Protein AF-A0A1I3YX48-F1 (afdb_monomer)

Nearest PDB structures (foldseek):
  1a3a-assembly2_B  TM=9.258E-01  e=1.297E-12  Escherichia coli K-12
  2few-assembly1_A  TM=9.329E-01  e=4.140E-12  Escherich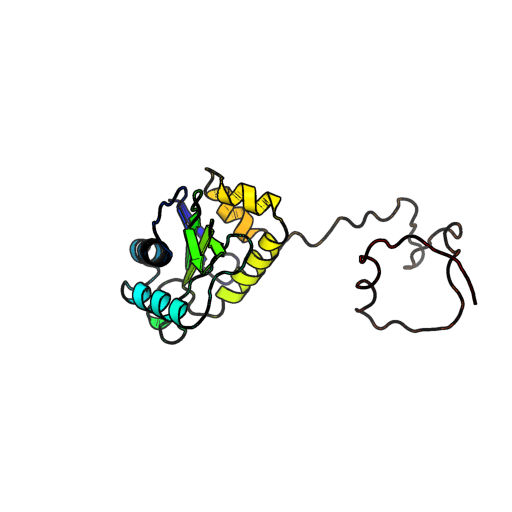ia coli
  3bjv-assembly1_A-2  TM=8.501E-01  e=8.360E-09  Streptococcus mutans UA159
  2oqt-assembly3_C  TM=8.647E-01  e=3.037E-08  Streptococcus pyogenes serotype M1
  3oxp-assembly1_B  TM=8.419E-01  e=1.624E-07  Yersinia pestis CO92

Mean predicted aligned error: 14.21 Å

Foldseek 3Di:
DDWDFDDDPDAGEIEAEDEADDDAAPLRVLQVFVVSCVVVVQFANCQSVQQVVQCVVDAQQPDDQEGETEGDLVRLVRGPGWYWYKYAHLVWHPRDVVRTHRIYIYTRDSDVVVVVLVVLVVLVVVDNPLVVCVNDDPDRVSVVCSSVPSVPPPDDDPPDPPPFDDDPNDTDDDPPPPPDDDDDDDDDPDDPPPPPPPPDDDDDDDDDD

Structure (mmCIF, N/CA/C/O backbone):
data_AF-A0A1I3YX48-F1
#
_entry.id   AF-A0A1I3YX48-F1
#
loop_
_atom_site.group_PDB
_atom_site.id
_atom_site.type_symbol
_atom_site.label_atom_id
_atom_site.label_alt_id
_atom_sit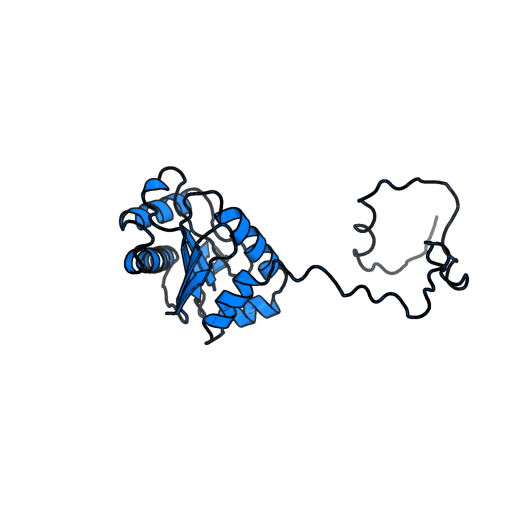e.label_comp_id
_atom_site.label_asym_id
_atom_site.label_entity_id
_atom_site.label_seq_id
_atom_site.pdbx_PDB_ins_code
_atom_site.Cartn_x
_atom_site.Cartn_y
_atom_site.Cartn_z
_atom_site.occupancy
_atom_site.B_iso_or_equiv
_atom_site.auth_seq_id
_atom_site.auth_comp_id
_atom_site.auth_asym_id
_atom_site.auth_atom_id
_atom_site.pdbx_PDB_model_num
ATOM 1 N N . MET A 1 1 ? -0.657 14.244 4.260 1.00 77.81 1 MET A N 1
ATOM 2 C CA . MET A 1 1 ? 0.247 13.438 3.429 1.00 77.81 1 MET A CA 1
ATOM 3 C C . MET A 1 1 ? 1.641 13.670 3.953 1.00 77.81 1 MET A C 1
ATOM 5 O O . MET A 1 1 ? 2.173 14.765 3.780 1.00 77.81 1 MET A O 1
ATOM 9 N N . LEU A 1 2 ? 2.193 12.656 4.608 1.00 84.88 2 LEU A N 1
ATOM 10 C CA . LEU A 1 2 ? 3.550 12.644 5.139 1.00 84.88 2 LEU A CA 1
ATOM 11 C C . LEU A 1 2 ? 4.467 11.924 4.155 1.00 84.88 2 LEU A C 1
ATOM 13 O O . LEU A 1 2 ? 4.101 10.869 3.645 1.00 84.88 2 LEU A O 1
ATOM 17 N N . VAL A 1 3 ? 5.663 12.461 3.923 1.00 85.81 3 VAL A N 1
ATOM 18 C CA . VAL A 1 3 ? 6.705 11.798 3.130 1.00 85.81 3 VAL A CA 1
ATOM 19 C C . VAL A 1 3 ? 7.952 11.663 3.994 1.00 85.81 3 VAL A C 1
ATOM 21 O O . VAL A 1 3 ? 8.485 12.663 4.471 1.00 85.81 3 VAL A O 1
ATOM 24 N N . MET A 1 4 ? 8.411 10.432 4.198 1.00 81.44 4 MET A N 1
ATOM 25 C CA . MET A 1 4 ? 9.614 10.099 4.961 1.00 81.44 4 MET A CA 1
ATOM 26 C C . MET A 1 4 ? 10.591 9.330 4.077 1.00 81.44 4 MET A C 1
ATOM 28 O O . MET A 1 4 ? 10.186 8.547 3.227 1.00 81.44 4 MET A O 1
ATOM 32 N N . LYS A 1 5 ? 11.888 9.529 4.290 1.00 75.88 5 LYS A N 1
ATOM 33 C CA . LYS A 1 5 ? 12.955 8.822 3.577 1.00 75.88 5 LYS A CA 1
ATOM 34 C C . LYS A 1 5 ? 13.809 8.107 4.612 1.00 75.88 5 LYS A C 1
ATOM 36 O O . LYS A 1 5 ? 14.409 8.763 5.461 1.00 75.88 5 LYS A O 1
ATOM 41 N N . GLN A 1 6 ? 13.797 6.780 4.589 1.00 66.25 6 GLN A N 1
ATOM 42 C CA . GLN A 1 6 ? 14.584 5.963 5.508 1.00 66.25 6 GLN A CA 1
ATOM 43 C C . GLN A 1 6 ? 15.935 5.646 4.876 1.00 66.25 6 GLN A C 1
ATOM 45 O O . GLN A 1 6 ? 16.001 5.201 3.736 1.00 66.25 6 GLN A O 1
ATOM 50 N N . THR A 1 7 ? 17.011 5.860 5.631 1.00 58.16 7 THR A N 1
ATOM 51 C CA . THR A 1 7 ? 18.388 5.574 5.209 1.00 58.16 7 THR A CA 1
ATOM 52 C C . THR A 1 7 ? 19.062 4.655 6.226 1.00 58.16 7 THR A C 1
ATOM 54 O O . THR A 1 7 ? 20.128 4.972 6.752 1.00 58.16 7 THR A O 1
ATOM 57 N N . ASN A 1 8 ? 18.433 3.529 6.565 1.00 49.47 8 ASN A N 1
ATOM 58 C CA . ASN A 1 8 ? 19.069 2.521 7.412 1.00 49.47 8 ASN A CA 1
ATOM 59 C C . ASN A 1 8 ? 19.954 1.612 6.549 1.00 49.47 8 ASN A C 1
ATOM 61 O O . ASN A 1 8 ? 19.541 0.552 6.091 1.00 49.47 8 ASN A O 1
ATOM 65 N N . GLY A 1 9 ? 21.185 2.066 6.309 1.00 51.09 9 GLY A N 1
ATOM 66 C CA . GLY A 1 9 ? 22.336 1.227 5.962 1.00 51.09 9 GLY A CA 1
ATOM 67 C C . GLY A 1 9 ? 22.429 0.641 4.550 1.00 51.09 9 GLY A C 1
ATOM 68 O O . GLY A 1 9 ? 23.551 0.492 4.081 1.00 51.09 9 GLY A O 1
ATOM 69 N N . GLU A 1 10 ? 21.332 0.341 3.848 1.00 51.97 10 GLU A N 1
ATOM 70 C CA . GLU A 1 10 ? 21.457 -0.269 2.507 1.00 51.97 10 GLU A CA 1
ATOM 71 C C . GLU A 1 10 ? 20.300 -0.001 1.530 1.00 51.97 10 GLU A C 1
ATOM 73 O O . GLU A 1 10 ? 20.476 -0.193 0.330 1.00 51.97 10 GLU A O 1
ATOM 78 N N . LEU A 1 11 ? 19.151 0.520 1.981 1.00 54.69 11 LEU A N 1
ATOM 79 C CA . LEU A 1 11 ? 18.040 0.874 1.090 1.00 54.69 11 LEU A CA 1
ATOM 80 C C . LEU A 1 11 ? 17.440 2.229 1.469 1.00 54.69 11 LEU A C 1
ATOM 82 O O . LEU A 1 11 ? 16.968 2.443 2.582 1.00 54.69 11 LEU A O 1
ATOM 86 N N . ASP A 1 12 ? 17.485 3.140 0.505 1.00 76.56 12 ASP A N 1
ATOM 87 C CA . ASP A 1 12 ? 16.880 4.463 0.539 1.00 76.56 12 ASP A CA 1
ATOM 88 C C . ASP A 1 12 ? 15.384 4.330 0.204 1.00 76.56 12 ASP A C 1
ATOM 90 O O . ASP A 1 12 ? 14.985 4.444 -0.952 1.00 76.56 12 ASP A O 1
ATOM 94 N N . LEU A 1 13 ? 14.558 3.971 1.189 1.00 85.00 13 LEU A N 1
ATOM 95 C CA . LEU A 1 13 ? 13.131 3.712 0.971 1.00 85.00 13 LEU A CA 1
ATOM 96 C C . LEU A 1 13 ? 12.305 4.968 1.266 1.00 85.00 13 LEU A C 1
ATOM 98 O O . LEU A 1 13 ? 12.309 5.478 2.391 1.00 85.00 13 LEU A O 1
ATOM 102 N N . VAL A 1 14 ? 11.547 5.437 0.274 1.00 91.69 14 VAL A N 1
ATOM 103 C CA . VAL A 1 14 ? 10.582 6.533 0.451 1.00 91.69 14 VAL A CA 1
ATOM 104 C C . VAL A 1 14 ? 9.250 5.977 0.954 1.00 91.69 14 VAL A C 1
ATOM 106 O O . VAL A 1 14 ? 8.697 5.049 0.379 1.00 91.69 14 VAL A O 1
ATOM 109 N N . GLN A 1 15 ? 8.704 6.547 2.020 1.00 92.88 15 GLN A N 1
ATOM 110 C CA . GLN A 1 15 ? 7.403 6.186 2.578 1.00 92.88 15 GLN A CA 1
ATOM 111 C C . GLN A 1 15 ? 6.463 7.382 2.475 1.00 92.88 15 GLN A C 1
ATOM 113 O O . GLN A 1 15 ? 6.754 8.448 3.015 1.00 92.88 15 GLN A O 1
ATOM 118 N N . ILE A 1 16 ? 5.342 7.206 1.782 1.00 96.81 16 ILE A N 1
ATOM 119 C CA . ILE A 1 16 ? 4.318 8.233 1.581 1.00 96.81 16 ILE A CA 1
ATOM 120 C C . ILE A 1 16 ? 3.065 7.765 2.304 1.00 96.81 16 ILE A C 1
ATOM 122 O O . ILE A 1 16 ? 2.527 6.718 1.964 1.00 96.81 16 ILE A O 1
ATOM 126 N N . VAL A 1 17 ? 2.591 8.515 3.292 1.00 97.56 17 VAL A N 1
ATOM 127 C CA . VAL A 1 17 ? 1.390 8.168 4.059 1.00 97.56 17 VAL A CA 1
ATOM 128 C C . VAL A 1 17 ? 0.268 9.133 3.719 1.00 97.56 17 VAL A C 1
ATOM 130 O O . VAL A 1 17 ? 0.470 10.347 3.709 1.00 97.56 17 VAL A O 1
ATOM 133 N N . GLN A 1 18 ? -0.924 8.595 3.475 1.00 98.25 18 GLN A N 1
ATOM 134 C CA . GLN A 1 18 ? -2.155 9.363 3.354 1.00 98.25 18 GLN A CA 1
ATOM 135 C C . GLN A 1 18 ? -3.235 8.768 4.263 1.00 98.25 18 GLN A C 1
ATOM 137 O O . GLN A 1 18 ? -3.652 7.620 4.097 1.00 98.25 18 GLN A O 1
ATOM 142 N N . LEU A 1 19 ? -3.696 9.570 5.225 1.00 98.19 19 LEU A N 1
ATOM 143 C CA . LEU A 1 19 ? -4.782 9.195 6.131 1.00 98.19 19 LEU A CA 1
ATOM 144 C C . LEU A 1 19 ? -6.158 9.486 5.543 1.00 98.19 19 LEU A C 1
ATOM 146 O O . LEU A 1 19 ? -6.299 10.335 4.659 1.00 98.19 19 LEU A O 1
ATOM 150 N N . ASN A 1 20 ? -7.179 8.843 6.116 1.00 97.56 20 ASN A N 1
ATOM 151 C CA . ASN A 1 20 ? -8.590 9.131 5.842 1.00 97.56 20 ASN A CA 1
ATOM 152 C C . ASN A 1 20 ? -8.957 9.097 4.348 1.00 97.56 20 ASN A C 1
ATOM 154 O O . ASN A 1 20 ? -9.759 9.899 3.864 1.00 97.56 20 ASN A O 1
ATOM 158 N N . VAL A 1 21 ? -8.366 8.160 3.612 1.00 97.75 21 VAL A N 1
ATOM 159 C CA . VAL A 1 21 ? -8.672 7.937 2.205 1.00 97.75 21 VAL A CA 1
ATOM 160 C C . VAL A 1 21 ? -10.090 7.387 2.061 1.00 97.75 21 VAL A C 1
ATOM 162 O O . VAL A 1 21 ? -10.527 6.517 2.816 1.00 97.75 21 VAL A O 1
ATOM 165 N N . SER A 1 22 ? -10.802 7.886 1.052 1.00 96.75 22 SER A N 1
ATOM 166 C CA . SER A 1 22 ? -12.091 7.359 0.617 1.00 96.75 22 SER A CA 1
ATOM 167 C C . SER A 1 22 ? -11.970 6.828 -0.807 1.00 96.75 22 SER A C 1
ATOM 169 O O . SER A 1 22 ? -11.454 7.508 -1.699 1.00 96.75 22 SER A O 1
ATOM 171 N N . ALA A 1 23 ? -12.454 5.609 -1.019 1.00 95.50 23 ALA A N 1
ATOM 172 C CA . ALA A 1 23 ? -12.470 4.954 -2.314 1.00 95.50 23 ALA A CA 1
ATOM 173 C C . ALA A 1 23 ? -13.687 4.034 -2.414 1.00 95.50 23 ALA A C 1
ATOM 175 O O . ALA A 1 23 ? -14.095 3.414 -1.434 1.00 95.50 23 ALA A O 1
ATOM 176 N N . SER A 1 24 ? -14.271 3.951 -3.606 1.00 95.19 24 SER A N 1
ATOM 177 C CA . SER A 1 24 ? -15.463 3.137 -3.864 1.00 95.19 24 SER A CA 1
ATOM 178 C C . SER A 1 24 ? -15.142 1.679 -4.190 1.00 95.19 24 SER A C 1
ATOM 180 O O . SER A 1 24 ? -16.013 0.823 -4.062 1.00 95.19 24 SER A O 1
ATOM 182 N N . ASN A 1 25 ? -13.920 1.392 -4.641 1.00 97.88 25 ASN A N 1
ATOM 183 C CA . ASN A 1 25 ? -13.467 0.060 -5.034 1.00 97.88 25 ASN A CA 1
ATOM 184 C C . ASN A 1 25 ? -11.936 -0.045 -4.983 1.00 97.88 25 ASN A C 1
ATOM 186 O O . ASN A 1 25 ? -11.224 0.958 -4.866 1.00 97.88 25 ASN A O 1
ATOM 190 N N . LYS A 1 26 ? -11.443 -1.282 -5.082 1.00 97.62 26 LYS A N 1
ATOM 191 C CA . LYS A 1 26 ? -10.018 -1.619 -5.108 1.00 97.62 26 LYS A CA 1
ATOM 192 C C . LYS A 1 26 ? -9.249 -0.873 -6.199 1.00 97.62 26 LYS A C 1
ATOM 194 O O . LYS A 1 26 ? -8.161 -0.368 -5.939 1.00 97.62 26 LYS A O 1
ATOM 199 N N . GLU A 1 27 ? -9.800 -0.789 -7.406 1.00 97.50 27 GLU A N 1
ATOM 200 C CA . GLU A 1 27 ? -9.146 -0.162 -8.557 1.00 97.50 27 GLU A CA 1
ATOM 201 C C . GLU A 1 27 ? -8.846 1.315 -8.283 1.00 97.50 27 GLU A C 1
ATOM 203 O O . GLU A 1 27 ? -7.740 1.780 -8.549 1.00 97.50 27 GLU A O 1
ATOM 208 N N . THR A 1 28 ? -9.796 2.017 -7.661 1.00 98.12 28 THR A N 1
ATOM 209 C CA . THR A 1 28 ? -9.652 3.416 -7.240 1.00 98.12 28 THR A CA 1
ATOM 210 C C . THR A 1 28 ? -8.533 3.572 -6.210 1.00 98.12 28 THR A C 1
ATOM 212 O O . THR A 1 28 ? -7.774 4.535 -6.265 1.00 98.12 28 THR A O 1
ATOM 215 N N . VAL A 1 29 ? -8.385 2.625 -5.279 1.00 98.38 29 VAL A N 1
ATOM 216 C CA . VAL A 1 29 ? -7.292 2.662 -4.295 1.00 98.38 29 VAL A CA 1
ATOM 217 C C . VAL A 1 29 ? -5.935 2.434 -4.954 1.00 98.38 29 VAL A C 1
ATOM 219 O O . VAL A 1 29 ? -4.983 3.140 -4.633 1.00 98.38 29 VAL A O 1
ATOM 222 N N . ILE A 1 30 ? -5.840 1.487 -5.893 1.00 98.31 30 ILE A N 1
ATOM 223 C CA . ILE A 1 30 ? -4.613 1.241 -6.667 1.00 98.31 30 ILE A CA 1
ATOM 224 C C . ILE A 1 30 ? -4.227 2.493 -7.468 1.00 98.31 30 ILE A C 1
ATOM 226 O O . ILE A 1 30 ? -3.058 2.880 -7.489 1.00 98.31 30 ILE A O 1
ATOM 230 N N . GLU A 1 31 ? -5.196 3.166 -8.091 1.00 98.19 31 GLU A N 1
ATOM 231 C CA . GLU A 1 31 ? -4.976 4.435 -8.795 1.00 98.19 31 GLU A CA 1
ATOM 232 C C . GLU A 1 31 ? -4.482 5.539 -7.858 1.00 98.19 31 GLU A C 1
ATOM 234 O O . GLU A 1 31 ? -3.475 6.173 -8.151 1.00 98.19 31 GLU A O 1
ATOM 239 N N . GLN A 1 32 ? -5.130 5.740 -6.709 1.00 98.44 32 GLN A N 1
ATOM 240 C CA . GLN A 1 32 ? -4.700 6.748 -5.737 1.00 98.44 32 GLN A CA 1
ATOM 241 C C . GLN A 1 32 ? -3.295 6.451 -5.196 1.00 98.44 32 GLN A C 1
ATOM 243 O O . GLN A 1 32 ? -2.459 7.347 -5.120 1.00 98.44 32 GLN A O 1
ATOM 248 N N . ALA A 1 33 ? -2.996 5.190 -4.877 1.00 98.38 33 ALA A N 1
ATOM 249 C CA . ALA A 1 33 ? -1.685 4.805 -4.371 1.00 98.38 33 ALA A CA 1
ATOM 250 C C . ALA A 1 33 ? -0.574 4.983 -5.413 1.00 98.38 33 ALA A C 1
ATOM 252 O O . ALA A 1 33 ? 0.508 5.475 -5.099 1.00 98.38 33 ALA A O 1
ATOM 253 N N . THR A 1 34 ? -0.841 4.630 -6.669 1.00 98.12 34 THR A N 1
ATOM 254 C CA . THR A 1 34 ? 0.121 4.833 -7.762 1.00 98.12 34 THR A CA 1
ATOM 255 C C . THR A 1 34 ? 0.281 6.309 -8.108 1.00 98.12 34 THR A C 1
ATOM 257 O O . THR A 1 34 ? 1.405 6.742 -8.353 1.00 98.12 34 THR A O 1
ATOM 260 N N . GLN A 1 35 ? -0.785 7.109 -8.020 1.00 98.31 35 GLN A N 1
ATOM 261 C CA . GLN A 1 35 ? -0.714 8.562 -8.166 1.00 98.31 35 GLN A CA 1
ATOM 262 C C . GLN A 1 35 ? 0.217 9.188 -7.121 1.00 98.31 35 GLN A C 1
ATOM 264 O O . GLN A 1 35 ? 1.077 9.986 -7.485 1.00 98.31 35 GLN A O 1
ATOM 269 N N . LEU A 1 36 ? 0.132 8.770 -5.853 1.00 98.19 36 LEU A N 1
ATOM 270 C CA . LEU A 1 36 ? 1.057 9.224 -4.807 1.00 98.19 36 LEU A CA 1
ATOM 271 C C . LEU A 1 36 ? 2.518 8.910 -5.152 1.00 98.19 36 LEU A C 1
ATOM 273 O O . LEU A 1 36 ? 3.392 9.765 -4.999 1.00 98.19 36 LEU A O 1
ATOM 277 N N . LEU A 1 37 ? 2.793 7.700 -5.649 1.00 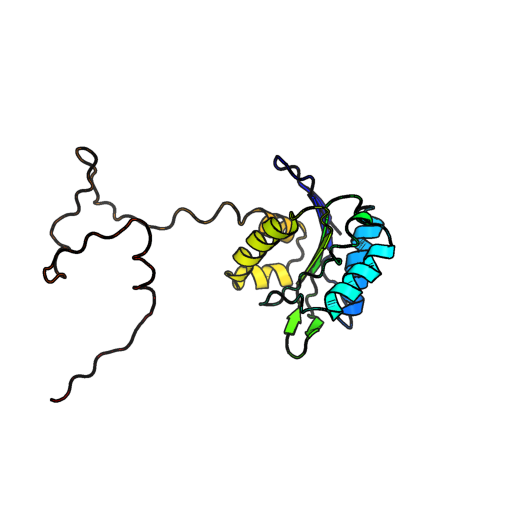97.94 37 LEU A N 1
ATOM 278 C CA . LEU A 1 37 ? 4.139 7.302 -6.070 1.00 97.94 37 LEU A CA 1
ATOM 279 C C . LEU A 1 37 ? 4.641 8.151 -7.253 1.00 97.94 37 LEU A C 1
ATOM 281 O O . LEU A 1 37 ? 5.817 8.515 -7.295 1.00 97.94 37 LEU A O 1
ATOM 285 N N . VAL A 1 38 ? 3.768 8.488 -8.205 1.00 98.19 38 VAL A N 1
ATOM 286 C CA . VAL A 1 38 ? 4.095 9.330 -9.369 1.00 98.19 38 VAL A CA 1
ATOM 287 C C . VAL A 1 38 ? 4.366 10.776 -8.954 1.00 98.19 38 VAL A C 1
ATOM 289 O O . VAL A 1 38 ? 5.379 11.344 -9.360 1.00 98.19 38 VAL A O 1
ATOM 292 N N . GLU A 1 39 ? 3.502 11.367 -8.125 1.00 97.75 39 GLU A N 1
ATOM 293 C CA . GLU A 1 39 ? 3.626 12.752 -7.644 1.00 97.75 39 GLU A CA 1
ATOM 294 C C . GLU A 1 39 ? 4.913 12.980 -6.850 1.00 97.75 39 GLU A C 1
ATOM 296 O O . GLU A 1 39 ? 5.507 14.055 -6.913 1.00 97.75 39 GLU A O 1
ATOM 301 N N . ASN A 1 40 ? 5.390 11.941 -6.166 1.00 96.44 40 ASN A N 1
ATOM 302 C CA . ASN A 1 40 ? 6.655 11.951 -5.437 1.00 96.44 40 ASN A CA 1
ATOM 303 C C . ASN A 1 40 ? 7.844 11.462 -6.286 1.00 96.44 40 ASN A C 1
ATOM 305 O O . ASN A 1 40 ? 8.904 11.149 -5.748 1.00 96.44 40 ASN A O 1
ATOM 309 N N . ASN A 1 41 ? 7.685 11.389 -7.613 1.00 96.69 41 ASN A N 1
ATOM 310 C CA . ASN A 1 41 ? 8.706 10.987 -8.587 1.00 96.69 41 ASN A CA 1
ATOM 311 C C . ASN A 1 41 ? 9.365 9.621 -8.293 1.00 96.69 41 ASN A C 1
ATOM 313 O O . ASN A 1 41 ? 10.508 9.379 -8.682 1.00 96.69 41 ASN A O 1
ATOM 317 N N . CYS A 1 42 ? 8.651 8.716 -7.624 1.00 96.06 42 CYS A N 1
ATOM 318 C CA . CYS A 1 42 ? 9.163 7.389 -7.288 1.00 96.06 42 CYS A CA 1
ATOM 319 C C . CYS A 1 42 ? 9.015 6.407 -8.454 1.00 96.06 42 CYS A C 1
ATOM 321 O O . CYS A 1 42 ? 9.835 5.507 -8.621 1.00 96.06 42 CYS A O 1
ATOM 323 N N . VAL A 1 43 ? 7.998 6.601 -9.295 1.00 97.75 43 VAL A N 1
ATOM 324 C CA . VAL A 1 43 ? 7.711 5.745 -10.453 1.00 97.75 43 VAL A CA 1
ATOM 325 C C . VAL A 1 43 ? 7.359 6.571 -11.693 1.00 97.75 43 VAL A C 1
ATOM 327 O O . VAL A 1 43 ? 7.130 7.784 -11.633 1.00 97.75 43 VAL A O 1
ATOM 330 N N . ASP A 1 44 ? 7.366 5.922 -12.849 1.00 98.31 44 ASP A N 1
ATOM 331 C CA . ASP A 1 44 ? 6.753 6.422 -14.076 1.00 98.31 44 ASP A CA 1
ATOM 332 C C . ASP A 1 44 ? 5.214 6.284 -14.024 1.00 98.31 44 ASP A C 1
ATOM 334 O O . ASP A 1 44 ? 4.722 5.302 -13.458 1.00 98.31 44 ASP A O 1
ATOM 338 N N . PRO A 1 45 ? 4.429 7.206 -14.622 1.00 97.56 45 PRO A N 1
ATOM 339 C CA . PRO A 1 45 ? 2.969 7.082 -14.701 1.00 97.56 45 PRO A CA 1
ATOM 340 C C . PRO A 1 45 ? 2.456 5.744 -15.252 1.00 97.56 45 PRO A C 1
ATOM 342 O O . PRO A 1 45 ? 1.392 5.281 -14.836 1.00 97.56 45 PRO A O 1
ATOM 345 N N . ALA A 1 46 ? 3.205 5.088 -16.144 1.00 97.19 46 ALA A N 1
ATOM 346 C CA . ALA A 1 46 ? 2.834 3.778 -16.677 1.00 97.19 46 ALA A CA 1
ATOM 347 C C . ALA A 1 46 ? 2.768 2.674 -15.598 1.00 97.19 46 ALA A C 1
ATOM 349 O O . ALA A 1 46 ? 2.084 1.666 -15.789 1.00 97.19 46 ALA A O 1
ATOM 350 N N . PHE A 1 47 ? 3.402 2.868 -14.435 1.00 97.50 47 PHE A N 1
ATOM 351 C CA . PHE A 1 47 ? 3.426 1.884 -13.348 1.00 97.50 47 PHE A CA 1
ATOM 352 C C . PHE A 1 47 ? 2.034 1.584 -12.767 1.00 97.50 47 PHE A C 1
ATOM 354 O O . PHE A 1 47 ? 1.798 0.488 -12.255 1.00 97.50 47 PHE A O 1
ATOM 361 N N . ALA A 1 48 ? 1.075 2.510 -12.897 1.00 96.38 48 ALA A N 1
ATOM 362 C CA . ALA A 1 48 ? -0.306 2.276 -12.478 1.00 96.38 48 ALA A CA 1
ATOM 363 C C . ALA A 1 48 ? -0.938 1.075 -13.200 1.00 96.38 48 ALA A C 1
ATOM 365 O O . ALA A 1 48 ? -1.633 0.262 -12.586 1.00 96.38 48 ALA A O 1
ATOM 366 N N . GLN A 1 49 ? -0.656 0.934 -14.497 1.00 97.25 49 GLN A N 1
ATOM 367 C CA . GLN A 1 49 ? -1.144 -0.185 -15.294 1.00 97.25 49 GLN A CA 1
ATOM 368 C C . GLN A 1 49 ? -0.498 -1.501 -14.846 1.00 97.25 49 GLN A C 1
ATOM 370 O O . GLN A 1 49 ? -1.201 -2.492 -14.662 1.00 97.25 49 GLN A O 1
ATOM 375 N N . SER A 1 50 ? 0.804 -1.479 -14.559 1.00 96.69 50 SER A N 1
ATOM 376 C CA . SER A 1 50 ? 1.544 -2.625 -14.022 1.00 96.69 50 SER A CA 1
ATOM 377 C C . SER A 1 50 ? 0.914 -3.191 -12.744 1.00 96.69 50 SER A C 1
ATOM 379 O O . SER A 1 50 ? 0.699 -4.399 -12.615 1.00 96.69 50 SER A O 1
ATOM 381 N N . MET A 1 51 ? 0.558 -2.313 -11.800 1.00 96.31 51 MET A N 1
ATOM 382 C CA . MET A 1 51 ? -0.038 -2.710 -10.522 1.00 96.31 51 MET A CA 1
ATOM 383 C C . MET A 1 51 ? -1.450 -3.284 -10.693 1.00 96.31 51 MET A C 1
ATOM 385 O O . MET A 1 51 ? -1.792 -4.295 -10.077 1.00 96.31 51 MET A O 1
ATOM 389 N N . LYS A 1 52 ? -2.258 -2.689 -11.579 1.00 96.62 52 LYS A N 1
ATOM 390 C CA . LYS A 1 52 ? -3.581 -3.221 -11.935 1.00 96.62 52 LYS A CA 1
ATOM 391 C C . LYS A 1 52 ? -3.471 -4.599 -12.576 1.00 96.62 52 LYS A C 1
ATOM 393 O O . LYS A 1 52 ? -4.179 -5.520 -12.181 1.00 96.62 52 LYS A O 1
ATOM 398 N N . GLU A 1 53 ? -2.561 -4.769 -13.530 1.00 95.88 53 GLU A N 1
ATOM 399 C CA . GLU A 1 53 ? -2.328 -6.062 -14.171 1.00 95.88 53 GLU A CA 1
ATOM 400 C C . GLU A 1 53 ? -1.876 -7.114 -13.165 1.00 95.88 53 GLU A C 1
ATOM 402 O O . GLU A 1 53 ? -2.399 -8.231 -13.173 1.00 95.88 53 GLU A O 1
ATOM 407 N N . ARG A 1 54 ? -0.963 -6.762 -12.253 1.00 94.44 54 ARG A N 1
ATOM 408 C CA . ARG A 1 54 ? -0.529 -7.660 -11.181 1.00 94.44 54 ARG A CA 1
ATOM 409 C C . ARG A 1 54 ? -1.701 -8.132 -10.328 1.00 94.44 54 ARG A C 1
ATOM 411 O O . ARG A 1 54 ? -1.768 -9.328 -10.031 1.00 94.44 54 ARG A O 1
ATOM 418 N N . GLU A 1 55 ? -2.610 -7.234 -9.964 1.00 95.81 55 GLU A N 1
ATOM 419 C CA . GLU A 1 55 ? -3.786 -7.549 -9.149 1.00 95.81 55 GLU A CA 1
ATOM 420 C C . GLU A 1 55 ? -4.714 -8.563 -9.831 1.00 95.81 55 GLU A C 1
ATOM 422 O O . GLU A 1 55 ? -5.245 -9.455 -9.173 1.00 95.81 55 GLU A O 1
ATOM 427 N N . THR A 1 56 ? -4.859 -8.501 -11.161 1.00 94.62 56 THR A N 1
ATOM 428 C CA . THR A 1 56 ? -5.680 -9.480 -11.901 1.00 94.62 56 THR A CA 1
ATOM 429 C C . THR A 1 56 ? -5.094 -10.896 -11.902 1.00 94.62 56 THR A C 1
ATOM 431 O O . THR A 1 56 ? -5.830 -11.863 -12.093 1.00 94.62 56 THR A O 1
ATOM 434 N N . ARG A 1 57 ? -3.776 -11.042 -11.692 1.00 93.06 57 ARG A N 1
ATOM 435 C CA . ARG A 1 57 ? -3.081 -12.341 -11.753 1.00 93.06 57 ARG A CA 1
ATOM 436 C C . ARG A 1 57 ? -3.178 -13.122 -10.446 1.00 93.06 57 ARG A C 1
ATOM 438 O O . ARG A 1 57 ? -3.283 -14.345 -10.479 1.00 93.06 57 ARG A O 1
ATOM 445 N N . ALA A 1 58 ? -3.099 -12.439 -9.306 1.00 88.44 58 ALA A N 1
ATOM 446 C CA . ALA A 1 58 ? -3.218 -13.069 -7.996 1.00 88.44 58 ALA A CA 1
ATOM 447 C C . ALA A 1 58 ? -3.538 -12.044 -6.911 1.00 88.44 58 ALA A C 1
ATOM 449 O O . ALA A 1 58 ? -3.024 -10.927 -6.940 1.00 88.44 58 ALA A O 1
ATOM 450 N N . ASN A 1 59 ? -4.300 -12.497 -5.916 1.00 91.44 59 ASN A N 1
ATOM 451 C CA . ASN A 1 59 ? -4.721 -11.722 -4.759 1.00 91.44 59 ASN A CA 1
ATOM 452 C C . ASN A 1 59 ? -3.531 -11.062 -4.032 1.00 91.44 59 ASN A C 1
ATOM 454 O O . ASN A 1 59 ? -2.547 -11.736 -3.720 1.00 91.44 59 ASN A O 1
ATOM 458 N N . THR A 1 60 ? -3.645 -9.766 -3.738 1.00 93.81 60 THR A N 1
ATOM 459 C CA . THR A 1 60 ? -2.679 -9.010 -2.919 1.00 93.81 60 THR A CA 1
ATOM 460 C C . THR A 1 60 ? -3.222 -8.633 -1.538 1.00 93.81 60 THR A C 1
ATOM 462 O O . THR A 1 60 ? -2.573 -7.908 -0.789 1.00 93.81 60 THR A O 1
ATOM 465 N N . PHE A 1 61 ? -4.398 -9.131 -1.159 1.00 95.50 61 PHE A N 1
ATOM 466 C CA . PHE A 1 61 ? -4.889 -9.061 0.209 1.00 95.50 61 PHE A CA 1
ATOM 467 C C . PHE A 1 61 ? -4.028 -9.953 1.102 1.00 95.50 61 PHE A C 1
ATOM 469 O O . PHE A 1 61 ? -4.011 -11.176 0.951 1.00 95.50 61 PHE A O 1
ATOM 476 N N . LEU A 1 62 ? -3.319 -9.332 2.038 1.00 92.00 62 LEU A N 1
ATOM 477 C CA . LEU A 1 62 ? -2.391 -10.017 2.928 1.00 92.00 62 LEU A CA 1
ATOM 478 C C . LEU A 1 62 ? -3.115 -10.645 4.128 1.00 92.00 62 LEU A C 1
ATOM 480 O O . LEU A 1 62 ? -2.682 -11.670 4.651 1.00 92.00 62 LEU A O 1
ATOM 484 N N . GLY A 1 63 ? -4.236 -10.053 4.547 1.00 92.75 63 GLY A N 1
ATOM 485 C CA . GLY A 1 63 ? -5.009 -10.494 5.705 1.00 92.75 63 GLY A CA 1
ATOM 486 C C . GLY A 1 63 ? -5.307 -9.358 6.679 1.00 92.75 63 GLY A C 1
ATOM 487 O O . GLY A 1 63 ? -4.699 -8.294 6.615 1.00 92.75 63 GLY A O 1
ATOM 488 N N . ARG A 1 64 ? -6.267 -9.595 7.584 1.00 94.75 64 ARG A N 1
ATOM 489 C CA . ARG A 1 64 ? -6.610 -8.716 8.725 1.00 94.75 64 ARG A CA 1
ATOM 490 C C . ARG A 1 64 ? -6.777 -7.229 8.382 1.00 94.75 64 ARG A C 1
ATOM 492 O O . ARG A 1 64 ? -6.465 -6.367 9.191 1.00 94.75 64 ARG A O 1
ATOM 499 N N . GLY A 1 65 ? -7.285 -6.923 7.191 1.00 96.38 65 GLY A N 1
ATOM 500 C CA . GLY A 1 65 ? -7.506 -5.541 6.775 1.00 96.38 65 GLY A CA 1
ATOM 501 C C . GLY A 1 65 ? -6.376 -4.904 5.971 1.00 96.38 65 GLY A C 1
ATOM 502 O O . GLY A 1 65 ? -6.493 -3.725 5.656 1.00 96.38 65 GLY A O 1
ATOM 503 N N . ILE A 1 66 ? -5.317 -5.637 5.618 1.00 96.75 66 ILE A N 1
ATOM 504 C CA . ILE A 1 66 ? -4.183 -5.104 4.851 1.00 96.75 66 ILE A CA 1
ATOM 505 C C . ILE A 1 66 ? -4.147 -5.691 3.437 1.00 96.75 66 ILE A C 1
ATOM 507 O O . ILE A 1 66 ? -4.240 -6.908 3.255 1.00 96.75 66 ILE A O 1
ATOM 511 N N . ALA A 1 67 ? -3.940 -4.826 2.442 1.00 96.56 67 ALA A N 1
ATOM 512 C CA . ALA A 1 67 ? -3.571 -5.212 1.080 1.00 96.56 67 ALA A CA 1
ATOM 513 C C . ALA A 1 67 ? -2.220 -4.610 0.655 1.00 96.56 67 ALA A C 1
ATOM 515 O O . ALA A 1 67 ? -1.836 -3.536 1.117 1.00 96.56 67 ALA A O 1
ATOM 516 N N . ILE A 1 68 ? -1.510 -5.314 -0.229 1.00 94.94 68 ILE A N 1
ATOM 517 C CA . ILE A 1 68 ? -0.126 -5.023 -0.646 1.00 94.94 68 ILE A CA 1
ATOM 518 C C . ILE A 1 68 ? 0.050 -5.026 -2.177 1.00 94.94 68 ILE A C 1
ATOM 520 O O . ILE A 1 68 ? 0.825 -5.823 -2.730 1.00 94.94 68 ILE A O 1
ATOM 524 N N . PRO A 1 69 ? -0.697 -4.190 -2.914 1.00 95.50 69 PRO A N 1
ATOM 525 C CA . PRO A 1 69 ? -0.575 -4.148 -4.361 1.00 95.50 69 PRO A CA 1
ATOM 526 C C . PRO A 1 69 ? 0.834 -3.697 -4.776 1.00 95.50 69 PRO A C 1
ATOM 528 O O . PRO A 1 69 ? 1.452 -2.828 -4.165 1.00 95.50 69 PRO A O 1
ATOM 531 N N . HIS A 1 70 ? 1.364 -4.316 -5.821 1.00 94.62 70 HIS A N 1
ATOM 532 C CA . HIS A 1 70 ? 2.696 -4.051 -6.368 1.00 94.62 70 HIS A CA 1
ATOM 533 C C . HIS A 1 70 ? 2.661 -4.236 -7.887 1.00 94.62 70 HIS A C 1
ATOM 535 O O . HIS A 1 70 ? 1.722 -4.836 -8.404 1.00 94.62 70 HIS A O 1
ATOM 541 N N . GLY A 1 71 ? 3.651 -3.707 -8.609 1.00 93.06 71 GLY A N 1
ATOM 542 C CA . GLY A 1 71 ? 3.780 -3.921 -10.056 1.00 93.06 71 GLY A CA 1
ATOM 543 C C . GLY A 1 71 ? 4.155 -5.362 -10.421 1.00 93.06 71 GLY A C 1
ATOM 544 O O . GLY A 1 71 ? 4.543 -6.161 -9.563 1.00 93.06 71 GLY A O 1
ATOM 545 N N . ILE A 1 72 ? 4.065 -5.706 -11.706 1.00 92.06 72 ILE A N 1
ATOM 546 C CA . ILE A 1 72 ? 4.642 -6.958 -12.219 1.00 92.06 72 ILE A CA 1
ATOM 547 C C . ILE A 1 72 ? 6.172 -6.845 -12.302 1.00 92.06 72 ILE A C 1
ATOM 549 O O . ILE A 1 72 ? 6.728 -5.752 -12.407 1.00 92.06 72 ILE A O 1
ATOM 553 N N . ALA A 1 73 ? 6.874 -7.978 -12.236 1.00 89.19 73 ALA A N 1
ATOM 554 C CA . ALA A 1 73 ? 8.337 -7.987 -12.170 1.00 89.19 73 ALA A CA 1
ATOM 555 C C . ALA A 1 73 ? 8.996 -7.428 -13.444 1.00 89.19 73 ALA A C 1
ATOM 557 O O . ALA A 1 73 ? 10.067 -6.827 -13.371 1.00 89.19 73 ALA A O 1
ATOM 558 N N . GLU A 1 74 ? 8.349 -7.593 -14.597 1.00 93.38 74 GLU A N 1
ATOM 559 C CA . GLU A 1 74 ? 8.826 -7.120 -15.900 1.00 93.38 74 GLU A CA 1
ATOM 560 C C . GLU A 1 74 ? 8.910 -5.582 -15.975 1.00 93.38 74 GLU A C 1
ATOM 562 O O . GLU A 1 74 ? 9.767 -5.021 -16.665 1.00 93.38 74 GLU A O 1
ATOM 567 N N . ASP A 1 75 ? 8.084 -4.894 -15.187 1.00 95.31 75 ASP A N 1
ATOM 568 C CA . ASP A 1 75 ? 7.936 -3.438 -15.201 1.00 95.31 75 ASP A CA 1
ATOM 569 C C . ASP A 1 75 ? 8.769 -2.728 -14.128 1.00 95.31 75 ASP A C 1
ATOM 571 O O . ASP A 1 75 ? 8.622 -1.526 -13.911 1.00 95.31 75 ASP A O 1
ATOM 575 N N . ARG A 1 76 ? 9.699 -3.435 -13.470 1.00 92.56 76 ARG A N 1
ATOM 576 C CA . ARG A 1 76 ? 10.624 -2.837 -12.485 1.00 92.56 76 ARG A CA 1
ATOM 577 C C . ARG A 1 76 ? 11.402 -1.640 -13.045 1.00 92.56 76 ARG A C 1
ATOM 579 O O . ARG A 1 76 ? 11.758 -0.742 -12.294 1.00 92.56 76 ARG A O 1
ATOM 586 N N . HIS A 1 77 ? 11.621 -1.598 -14.359 1.00 95.12 77 HIS A N 1
ATOM 587 C CA . HIS A 1 77 ? 12.273 -0.488 -15.059 1.00 95.12 77 HIS A CA 1
ATOM 588 C C . HIS A 1 77 ? 11.496 0.844 -14.988 1.00 95.12 77 HIS A C 1
ATOM 590 O O . HIS A 1 77 ? 12.071 1.896 -15.255 1.00 95.12 77 HIS A O 1
ATOM 596 N N . LEU A 1 78 ? 10.208 0.815 -14.626 1.00 97.00 78 LEU A N 1
ATOM 597 C CA . LEU A 1 78 ? 9.380 2.004 -14.395 1.00 97.00 78 LEU A CA 1
ATOM 598 C C . LEU A 1 78 ? 9.595 2.616 -13.002 1.00 97.00 78 LEU A C 1
ATOM 600 O O . LEU A 1 78 ? 9.066 3.690 -12.713 1.00 97.00 78 LEU A O 1
ATOM 604 N N . ILE A 1 79 ? 10.339 1.945 -12.123 1.00 95.50 79 ILE A N 1
ATOM 605 C CA . ILE A 1 79 ? 10.609 2.396 -10.759 1.00 95.50 79 ILE A CA 1
ATOM 606 C C . ILE A 1 79 ? 11.892 3.226 -10.774 1.00 95.50 79 ILE A C 1
ATOM 608 O O . ILE A 1 79 ? 12.955 2.748 -11.161 1.00 95.50 79 ILE A O 1
ATOM 612 N N . LYS A 1 80 ? 11.784 4.484 -10.349 1.00 94.94 80 LYS A N 1
ATOM 613 C CA . LYS A 1 80 ? 12.897 5.442 -10.272 1.00 94.94 80 LYS A CA 1
ATOM 614 C C . LYS A 1 80 ? 13.547 5.431 -8.890 1.00 94.94 80 LYS A C 1
ATOM 616 O O . LYS A 1 80 ? 14.754 5.615 -8.780 1.00 94.94 80 LYS A O 1
ATOM 621 N N . GLN A 1 81 ? 12.733 5.228 -7.856 1.00 91.44 81 GLN A N 1
ATOM 622 C CA . GLN A 1 81 ? 13.120 5.198 -6.451 1.00 91.44 81 GLN A CA 1
ATOM 623 C C . GLN A 1 81 ? 12.293 4.130 -5.740 1.00 91.44 81 GLN A C 1
ATOM 625 O O . GLN A 1 81 ? 11.075 4.083 -5.921 1.00 91.44 81 GLN A O 1
ATOM 630 N N . ASP A 1 82 ? 12.944 3.313 -4.912 1.00 91.50 82 ASP A N 1
ATOM 631 C CA . ASP A 1 82 ? 12.230 2.370 -4.057 1.00 91.50 82 ASP A CA 1
ATOM 632 C C . ASP A 1 82 ? 11.335 3.152 -3.088 1.00 91.50 82 ASP A C 1
ATOM 634 O O . ASP A 1 82 ? 11.787 4.049 -2.366 1.00 91.50 82 ASP A O 1
ATOM 638 N N . ALA A 1 83 ? 10.043 2.837 -3.103 1.00 93.19 83 ALA A N 1
ATOM 639 C CA . ALA A 1 83 ? 9.038 3.579 -2.372 1.00 93.19 83 ALA A CA 1
ATOM 640 C C . ALA A 1 83 ? 7.820 2.733 -1.998 1.00 93.19 83 ALA A C 1
ATOM 642 O O . ALA A 1 83 ? 7.484 1.738 -2.646 1.00 93.19 83 ALA A O 1
ATOM 643 N N . VAL A 1 84 ? 7.114 3.186 -0.968 1.00 94.00 84 VAL A N 1
ATOM 644 C CA . VAL A 1 84 ? 5.805 2.678 -0.570 1.00 94.00 84 VAL A CA 1
ATOM 645 C C . VAL A 1 84 ? 4.815 3.821 -0.424 1.00 94.00 84 VAL A C 1
ATOM 647 O O . VAL A 1 84 ? 5.138 4.869 0.137 1.00 94.00 84 VAL A O 1
ATOM 650 N N . ALA A 1 85 ? 3.594 3.601 -0.899 1.00 97.19 85 ALA A N 1
ATOM 651 C CA . ALA A 1 85 ? 2.453 4.457 -0.611 1.00 97.19 85 ALA A CA 1
ATOM 652 C C . ALA A 1 85 ? 1.511 3.725 0.348 1.00 97.19 85 ALA A C 1
ATOM 654 O O . ALA A 1 85 ? 1.033 2.631 0.052 1.00 97.19 85 ALA A O 1
ATOM 655 N N . ILE A 1 86 ? 1.269 4.324 1.509 1.00 97.44 86 ILE A N 1
ATOM 656 C CA . ILE A 1 86 ? 0.479 3.771 2.602 1.00 97.44 86 ILE A CA 1
ATOM 657 C C . ILE A 1 86 ? -0.802 4.587 2.728 1.00 97.44 86 ILE A C 1
ATOM 659 O O . ILE A 1 86 ? -0.780 5.756 3.114 1.00 97.44 86 ILE A O 1
ATOM 663 N N . LEU A 1 87 ? -1.925 3.971 2.385 1.00 98.50 87 LEU A N 1
ATOM 664 C CA . LEU A 1 87 ? -3.239 4.596 2.405 1.00 98.50 87 LEU A CA 1
ATOM 665 C C . LEU A 1 87 ? -4.044 3.974 3.537 1.00 98.50 87 LEU A C 1
ATOM 667 O O . LEU A 1 87 ? -4.291 2.768 3.536 1.00 98.50 87 LEU A O 1
ATOM 671 N N . GLN A 1 88 ? -4.477 4.792 4.489 1.00 98.56 88 GLN A N 1
ATOM 672 C CA . GLN A 1 88 ? -5.440 4.386 5.508 1.00 98.56 88 GLN A CA 1
ATOM 673 C C . GLN A 1 88 ? -6.852 4.689 5.002 1.00 98.56 88 GLN A C 1
ATOM 675 O O . GLN A 1 88 ? -7.148 5.821 4.625 1.00 98.56 88 GLN A O 1
ATOM 680 N N . ILE A 1 89 ? -7.728 3.686 5.033 1.00 98.50 89 ILE A N 1
ATOM 681 C CA . ILE A 1 89 ? -9.103 3.723 4.526 1.00 98.50 89 ILE A CA 1
ATOM 682 C C . ILE A 1 89 ? -10.041 3.338 5.680 1.00 98.50 89 ILE A C 1
ATOM 684 O O . ILE A 1 89 ? -10.438 2.177 5.792 1.00 98.50 89 ILE A O 1
ATOM 688 N N . PRO A 1 90 ? -10.419 4.277 6.569 1.00 97.69 90 PRO A N 1
ATOM 689 C CA . PRO A 1 90 ? -11.152 3.941 7.794 1.00 97.69 90 PRO A CA 1
ATOM 690 C C . PRO A 1 90 ? -12.509 3.270 7.554 1.00 97.69 90 PRO A C 1
ATOM 692 O O . PRO A 1 90 ? -12.960 2.467 8.368 1.00 97.69 90 PRO A O 1
ATOM 695 N N . GLN A 1 91 ? -13.163 3.585 6.431 1.00 97.50 91 GLN A N 1
ATOM 696 C CA . GLN A 1 91 ? -14.440 2.969 6.044 1.00 97.50 91 GLN A CA 1
ATOM 697 C C . GLN A 1 91 ? -14.276 1.561 5.459 1.00 97.50 91 GLN A C 1
ATOM 699 O O . GLN A 1 91 ? -15.257 0.835 5.314 1.00 97.50 91 GLN A O 1
ATOM 704 N N . GLY A 1 92 ? -13.039 1.163 5.163 1.00 98.19 92 GLY A N 1
ATOM 705 C CA . GLY A 1 92 ? -12.725 -0.056 4.447 1.00 98.19 92 GLY A CA 1
ATOM 706 C C . GLY A 1 92 ? -13.106 0.012 2.968 1.00 98.19 92 GLY A C 1
ATOM 707 O O . GLY A 1 92 ? -13.972 0.776 2.545 1.00 98.19 92 GLY A O 1
ATOM 708 N N . VAL A 1 93 ? -12.456 -0.825 2.173 1.00 98.50 93 VAL A N 1
ATOM 709 C CA . VAL A 1 93 ? -12.832 -1.104 0.788 1.00 98.50 93 VAL A CA 1
ATOM 710 C C . VAL A 1 93 ? -12.845 -2.613 0.587 1.00 98.50 93 VAL A C 1
ATOM 712 O O . VAL A 1 93 ? -11.968 -3.315 1.093 1.00 98.50 93 VAL A O 1
ATOM 715 N N . GLU A 1 94 ? -13.831 -3.141 -0.132 1.00 98.19 94 GLU A N 1
ATOM 716 C CA . GLU A 1 94 ? -13.792 -4.550 -0.514 1.00 98.19 94 GLU A CA 1
ATOM 717 C C . GLU A 1 94 ? -12.660 -4.771 -1.526 1.00 98.19 94 GLU A C 1
ATOM 719 O O . GLU A 1 94 ? -12.629 -4.163 -2.596 1.00 98.19 94 GLU A O 1
ATOM 724 N N . TRP A 1 95 ? -11.701 -5.620 -1.158 1.00 97.94 95 TRP A N 1
ATOM 725 C CA . TRP A 1 95 ? -10.545 -5.957 -1.985 1.00 97.94 95 TRP A CA 1
ATOM 726 C C . TRP A 1 95 ? -10.832 -7.169 -2.877 1.00 97.94 95 TRP A C 1
ATOM 728 O O . TRP A 1 95 ? -10.502 -7.178 -4.063 1.00 97.94 95 TRP A O 1
ATOM 738 N N . ASN A 1 96 ? -11.488 -8.181 -2.306 1.00 96.94 96 ASN A N 1
ATOM 739 C CA . ASN A 1 96 ? -12.055 -9.356 -2.978 1.00 96.94 96 ASN A CA 1
ATOM 740 C C . ASN A 1 96 ? -13.315 -9.790 -2.211 1.00 96.94 96 ASN A C 1
ATOM 742 O O . ASN A 1 96 ? -13.496 -9.313 -1.090 1.00 96.94 96 ASN A O 1
ATOM 746 N N . PRO A 1 97 ? -14.136 -10.728 -2.730 1.00 96.75 97 PRO A N 1
ATOM 747 C CA . PRO A 1 97 ? -15.358 -11.165 -2.056 1.00 96.75 97 PRO A CA 1
ATOM 748 C C . PRO A 1 97 ? -15.149 -11.506 -0.572 1.00 96.75 97 PRO A C 1
ATOM 750 O O . PRO A 1 97 ? -14.464 -12.474 -0.235 1.00 96.75 97 PRO A O 1
ATOM 753 N N . GLY A 1 98 ? -15.728 -10.690 0.312 1.00 96.56 98 GLY A N 1
ATOM 754 C CA . GLY A 1 98 ? -15.652 -10.852 1.771 1.00 96.56 98 GLY A CA 1
ATOM 755 C C . GLY A 1 98 ? -14.323 -10.442 2.426 1.00 96.56 98 GLY A C 1
ATOM 756 O O . GLY A 1 98 ? -14.156 -10.632 3.630 1.00 96.56 98 GLY A O 1
ATOM 757 N N . GLN A 1 99 ? -13.379 -9.880 1.670 1.00 97.81 99 GLN A N 1
ATOM 758 C CA . GLN A 1 99 ? -12.098 -9.372 2.164 1.00 97.81 99 GLN A CA 1
ATOM 759 C C . GLN A 1 99 ? -12.107 -7.846 2.129 1.00 97.81 99 GLN A C 1
ATOM 761 O O . GLN A 1 99 ? -12.071 -7.252 1.056 1.00 97.81 99 GLN A O 1
ATOM 766 N N . ILE A 1 100 ? -12.135 -7.209 3.299 1.00 98.38 100 ILE A N 1
ATOM 767 C CA . ILE A 1 100 ? -12.138 -5.747 3.423 1.00 98.38 100 ILE A CA 1
ATOM 768 C C . ILE A 1 100 ? -10.737 -5.266 3.789 1.00 98.38 100 ILE A C 1
ATOM 770 O O . ILE A 1 100 ? -10.167 -5.763 4.758 1.00 98.38 100 ILE A O 1
ATOM 774 N N . ALA A 1 101 ? -10.192 -4.311 3.037 1.00 98.38 101 ALA A N 1
ATOM 775 C CA . ALA A 1 101 ? -8.939 -3.628 3.340 1.00 98.38 101 ALA A CA 1
ATOM 776 C C . ALA A 1 101 ? -9.213 -2.264 3.993 1.00 98.38 101 ALA A C 1
ATOM 778 O O . ALA A 1 101 ? -9.942 -1.445 3.441 1.00 98.38 101 ALA A O 1
ATOM 779 N N . TYR A 1 102 ? -8.609 -2.027 5.155 1.00 98.44 102 TYR A N 1
ATOM 780 C CA . TYR A 1 102 ? -8.605 -0.757 5.890 1.00 98.44 102 TYR A CA 1
ATOM 781 C C . TYR A 1 102 ? -7.269 -0.022 5.763 1.00 98.44 102 TYR A C 1
ATOM 783 O O . TYR A 1 102 ? -7.176 1.164 6.070 1.00 98.44 102 TYR A O 1
ATOM 791 N N . MET A 1 103 ? -6.229 -0.717 5.310 1.00 98.06 103 MET A N 1
ATOM 792 C CA . MET A 1 103 ? -4.938 -0.136 4.985 1.00 98.06 103 MET A CA 1
ATOM 793 C C . MET A 1 103 ? -4.383 -0.790 3.726 1.00 98.06 103 MET A C 1
ATOM 795 O O . MET A 1 103 ? -4.436 -2.011 3.564 1.00 98.06 103 MET A O 1
ATOM 799 N N . VAL A 1 104 ? -3.830 0.026 2.839 1.00 98.06 104 VAL A N 1
ATOM 800 C CA . VAL A 1 104 ? -3.149 -0.433 1.632 1.00 98.06 104 VAL A CA 1
ATOM 801 C C . VAL A 1 104 ? -1.715 0.048 1.662 1.00 98.06 104 VAL A C 1
ATOM 803 O O . VAL A 1 104 ? -1.473 1.236 1.835 1.00 98.06 104 VAL A O 1
ATOM 806 N N . VAL A 1 105 ? -0.777 -0.877 1.488 1.00 96.31 105 VAL A N 1
ATOM 807 C CA . VAL A 1 105 ? 0.658 -0.600 1.402 1.00 96.31 105 VAL A CA 1
ATOM 808 C C . VAL A 1 105 ? 1.103 -0.955 -0.009 1.00 96.31 105 VAL A C 1
ATOM 810 O O . VAL A 1 105 ? 1.448 -2.098 -0.297 1.00 96.31 105 VAL A O 1
ATOM 813 N N . ALA A 1 106 ? 1.017 0.011 -0.919 1.00 96.38 106 ALA A N 1
ATOM 814 C CA . ALA A 1 106 ? 1.414 -0.166 -2.306 1.00 96.38 106 ALA A CA 1
ATOM 815 C C . ALA A 1 106 ? 2.936 -0.082 -2.439 1.00 96.38 106 ALA A C 1
ATOM 817 O O . ALA A 1 106 ? 3.537 0.884 -1.971 1.00 96.38 106 ALA A O 1
ATOM 818 N N . ILE A 1 107 ? 3.557 -1.074 -3.077 1.00 93.88 107 ILE A N 1
ATOM 819 C CA . ILE A 1 107 ? 5.017 -1.242 -3.081 1.00 93.88 107 ILE A CA 1
ATOM 820 C C . ILE A 1 107 ? 5.578 -1.032 -4.490 1.00 93.88 107 ILE A C 1
ATOM 822 O O . ILE A 1 107 ? 5.168 -1.703 -5.442 1.00 93.88 107 ILE A O 1
ATOM 826 N N . ALA A 1 108 ? 6.568 -0.149 -4.603 1.00 93.94 108 ALA A N 1
ATOM 827 C CA . ALA A 1 108 ? 7.421 0.014 -5.772 1.00 93.94 108 ALA A CA 1
ATOM 828 C C . ALA A 1 108 ? 8.876 -0.240 -5.357 1.00 93.94 108 ALA A C 1
ATOM 830 O O . ALA A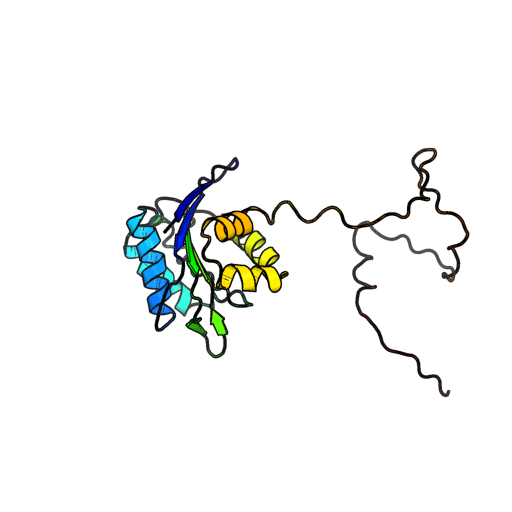 1 108 ? 9.502 0.618 -4.750 1.00 93.94 108 ALA A O 1
ATOM 831 N N . ALA A 1 109 ? 9.412 -1.422 -5.663 1.00 89.38 109 ALA A N 1
ATOM 832 C CA . ALA A 1 109 ? 10.810 -1.758 -5.396 1.00 89.38 109 ALA A CA 1
ATOM 833 C C . ALA A 1 109 ? 11.486 -2.376 -6.631 1.00 89.38 109 ALA A C 1
ATOM 835 O O . ALA A 1 109 ? 10.923 -3.268 -7.271 1.00 89.38 109 ALA A O 1
ATOM 836 N N . GLN A 1 110 ? 12.697 -1.915 -6.960 1.00 83.69 110 GLN A N 1
ATOM 837 C CA . GLN A 1 110 ? 13.517 -2.455 -8.055 1.00 83.69 110 GLN A CA 1
ATOM 838 C C . GLN A 1 110 ? 14.097 -3.835 -7.715 1.00 83.69 110 GLN A C 1
ATOM 840 O O . GLN A 1 110 ? 14.305 -4.680 -8.592 1.00 83.69 110 GLN A O 1
ATOM 845 N N . THR A 1 111 ? 14.352 -4.070 -6.430 1.00 74.94 111 THR A N 1
ATOM 846 C CA . THR A 1 111 ? 14.902 -5.320 -5.903 1.00 74.94 111 THR A CA 1
ATOM 847 C C . THR A 1 111 ? 13.858 -6.073 -5.082 1.00 74.94 111 THR A C 1
ATOM 849 O O . THR A 1 111 ? 12.695 -5.673 -4.968 1.00 74.94 111 THR A O 1
ATOM 852 N N . ASP A 1 112 ? 14.274 -7.172 -4.458 1.00 66.62 112 ASP A N 1
ATOM 853 C CA . ASP A 1 112 ? 13.424 -7.918 -3.539 1.00 66.62 112 ASP A CA 1
ATOM 854 C C . ASP A 1 112 ? 13.221 -7.205 -2.183 1.00 66.62 112 ASP A C 1
ATOM 856 O O . ASP A 1 112 ? 12.798 -7.825 -1.216 1.00 66.62 112 ASP A O 1
ATOM 860 N N . GLY A 1 113 ? 13.444 -5.884 -2.107 1.00 60.28 113 GLY A N 1
ATOM 861 C CA . GLY A 1 113 ? 13.151 -5.047 -0.936 1.00 60.28 113 GLY A CA 1
ATOM 862 C C . GLY A 1 113 ? 11.691 -5.110 -0.462 1.00 60.28 113 GLY A C 1
ATOM 863 O O . GLY A 1 113 ? 11.407 -4.844 0.705 1.00 60.28 113 GLY A O 1
ATOM 864 N N . HIS A 1 114 ? 10.768 -5.566 -1.318 1.00 64.31 114 HIS A N 1
ATOM 865 C CA . HIS A 1 114 ? 9.414 -5.925 -0.897 1.00 64.31 114 HIS A CA 1
ATOM 866 C C . HIS A 1 114 ? 9.412 -7.031 0.174 1.00 64.31 114 HIS A C 1
ATOM 868 O O . HIS A 1 114 ? 8.569 -6.994 1.059 1.00 64.31 114 HIS A O 1
ATOM 874 N N . ILE A 1 115 ? 10.359 -7.977 0.162 1.00 66.25 115 ILE A N 1
ATOM 875 C CA . ILE A 1 115 ? 10.432 -9.085 1.129 1.00 66.25 115 ILE A CA 1
ATOM 876 C C . ILE A 1 115 ? 10.672 -8.575 2.553 1.00 66.25 115 ILE A C 1
ATOM 878 O O . ILE A 1 115 ? 9.987 -9.022 3.471 1.00 66.25 115 ILE A O 1
ATOM 882 N N . THR A 1 116 ? 11.586 -7.622 2.750 1.00 67.06 116 THR A N 1
ATOM 883 C CA . THR A 1 116 ? 11.852 -7.048 4.081 1.00 67.06 116 THR A CA 1
ATOM 884 C C . THR A 1 116 ? 10.615 -6.335 4.625 1.00 67.06 116 THR A C 1
ATOM 886 O O . THR A 1 116 ? 10.217 -6.556 5.765 1.00 67.06 116 THR A O 1
ATOM 889 N N . LEU A 1 117 ? 9.932 -5.552 3.785 1.00 72.50 117 LEU A N 1
ATOM 890 C CA . LEU A 1 117 ? 8.677 -4.907 4.170 1.00 72.50 117 LEU A CA 1
ATOM 891 C C . LEU A 1 117 ? 7.566 -5.927 4.466 1.00 72.50 117 LEU A C 1
ATOM 893 O O . LEU A 1 117 ? 6.778 -5.735 5.389 1.00 72.50 117 LEU A O 1
ATOM 897 N N . LEU A 1 118 ? 7.502 -7.028 3.713 1.00 73.56 118 LEU A N 1
ATOM 898 C CA . LEU A 1 118 ? 6.552 -8.108 3.973 1.00 73.56 118 LEU A CA 1
ATOM 899 C C . LEU A 1 118 ? 6.800 -8.766 5.330 1.00 73.56 118 LEU A C 1
ATOM 901 O O . LEU A 1 118 ? 5.833 -9.041 6.034 1.00 73.56 118 LEU A O 1
ATOM 905 N N . GLN A 1 119 ? 8.057 -8.977 5.727 1.00 74.44 119 GLN A N 1
ATOM 906 C CA . GLN A 1 119 ? 8.388 -9.499 7.057 1.00 74.44 119 GLN A CA 1
ATOM 907 C C . GLN A 1 119 ? 7.851 -8.574 8.154 1.00 74.44 119 GLN A C 1
ATOM 909 O O . GLN A 1 119 ? 7.150 -9.039 9.057 1.00 74.44 119 GLN A O 1
ATOM 914 N N . THR A 1 120 ? 8.064 -7.265 8.020 1.00 73.12 120 THR A N 1
ATOM 915 C CA . THR A 1 120 ? 7.510 -6.279 8.953 1.00 73.12 120 THR A CA 1
ATOM 916 C C . THR A 1 120 ? 5.991 -6.336 9.024 1.00 73.12 120 THR A C 1
ATOM 918 O O . THR A 1 120 ? 5.408 -6.451 10.105 1.00 73.12 120 THR A O 1
ATOM 921 N N . LEU A 1 121 ? 5.334 -6.320 7.864 1.00 79.94 121 LEU A N 1
ATOM 922 C CA . LEU A 1 121 ? 3.880 -6.399 7.789 1.00 79.94 121 LEU A CA 1
ATOM 923 C C . LEU A 1 121 ? 3.362 -7.684 8.438 1.00 79.94 121 LEU A C 1
ATOM 925 O O . LEU A 1 121 ? 2.385 -7.633 9.177 1.00 79.94 121 LEU A O 1
ATOM 929 N N . THR A 1 122 ? 4.031 -8.825 8.247 1.00 78.56 122 THR A N 1
ATOM 930 C CA . THR A 1 122 ? 3.625 -10.079 8.897 1.00 78.56 122 THR A CA 1
ATOM 931 C C . THR A 1 122 ? 3.738 -10.051 10.420 1.00 78.56 122 THR A C 1
ATOM 933 O O . THR A 1 122 ? 2.925 -10.703 11.075 1.00 78.56 122 THR A O 1
ATOM 936 N N . GLY A 1 123 ? 4.675 -9.286 10.988 1.00 81.19 123 GLY A N 1
ATOM 937 C CA . GLY A 1 123 ? 4.744 -9.039 12.431 1.00 81.19 123 GLY A CA 1
ATOM 938 C C . GLY A 1 123 ? 3.540 -8.236 12.926 1.00 81.19 123 GLY A C 1
ATOM 939 O O . GLY A 1 123 ? 2.851 -8.664 13.850 1.00 81.19 123 GLY A O 1
ATOM 940 N N . LEU A 1 124 ? 3.206 -7.136 12.240 1.00 82.50 124 LEU A N 1
ATOM 941 C CA . LEU A 1 124 ? 2.027 -6.318 12.563 1.00 82.50 124 LEU A CA 1
ATOM 942 C C . LEU A 1 124 ? 0.719 -7.112 12.492 1.00 82.50 124 LEU A C 1
ATOM 944 O O . LEU A 1 124 ? -0.177 -6.905 13.306 1.00 82.50 124 LEU A O 1
ATOM 948 N N . LEU A 1 125 ? 0.615 -8.073 11.568 1.00 85.88 125 LEU A N 1
ATOM 949 C CA . LEU A 1 125 ? -0.551 -8.955 11.473 1.00 85.88 125 LEU A CA 1
ATOM 950 C C . LEU A 1 125 ? -0.765 -9.835 12.709 1.00 85.88 125 LEU A C 1
ATOM 952 O O . LEU A 1 125 ? -1.827 -10.431 12.841 1.00 85.88 125 LEU A O 1
ATOM 956 N N . GLN A 1 126 ? 0.203 -9.961 13.612 1.00 84.88 126 GLN A N 1
ATOM 957 C CA . GLN A 1 126 ? 0.026 -10.740 14.838 1.00 84.88 126 GLN A CA 1
ATOM 958 C C . GLN A 1 126 ? -0.602 -9.918 15.971 1.00 84.88 126 GLN A C 1
ATOM 960 O O . GLN A 1 126 ? -1.066 -10.505 16.948 1.00 84.88 126 GLN A O 1
ATOM 965 N N . ASN A 1 127 ? -0.677 -8.590 15.829 1.00 89.81 127 ASN A N 1
ATOM 966 C CA . ASN A 1 127 ? -1.184 -7.677 16.847 1.00 89.81 127 ASN A CA 1
ATOM 967 C C . ASN A 1 127 ? -2.453 -6.948 16.369 1.00 89.81 127 ASN A C 1
ATOM 969 O O . ASN A 1 127 ? -2.397 -5.869 15.778 1.00 89.81 127 ASN A O 1
ATOM 973 N N . ASP A 1 128 ? -3.620 -7.535 16.651 1.00 90.31 128 ASP A N 1
ATOM 974 C CA . ASP A 1 128 ? -4.912 -6.955 16.259 1.00 90.31 128 ASP A CA 1
ATOM 975 C C . ASP A 1 128 ? -5.167 -5.581 16.887 1.00 90.31 128 ASP A C 1
ATOM 977 O O . ASP A 1 128 ? -5.761 -4.721 16.240 1.00 90.31 128 ASP A O 1
ATOM 981 N N . GLU A 1 129 ? -4.722 -5.352 18.124 1.00 92.88 129 GLU A N 1
ATOM 982 C CA . GLU A 1 129 ? -4.903 -4.066 18.806 1.00 92.88 129 GLU A CA 1
ATOM 983 C C . GLU A 1 129 ? -4.143 -2.955 18.076 1.00 92.88 129 GLU A C 1
ATOM 985 O O . GLU A 1 129 ? -4.725 -1.920 17.736 1.00 92.88 129 GLU A O 1
ATOM 990 N N . GLN A 1 130 ? -2.879 -3.219 17.736 1.00 93.25 130 GLN A N 1
ATOM 991 C CA . GLN A 1 130 ? -2.059 -2.293 16.964 1.00 93.25 130 GLN A CA 1
ATOM 992 C C . GLN A 1 130 ? -2.661 -2.045 15.578 1.00 93.25 130 GLN A C 1
ATOM 994 O O . GLN A 1 130 ? -2.788 -0.893 15.173 1.00 93.25 130 GLN A O 1
ATOM 999 N N . LEU A 1 131 ? -3.125 -3.079 14.866 1.00 94.44 131 LEU A N 1
ATOM 1000 C CA . LEU A 1 131 ? -3.799 -2.894 13.574 1.00 94.44 131 LEU A CA 1
ATOM 1001 C C . LEU A 1 131 ? -5.036 -2.000 13.683 1.00 94.44 131 LEU A C 1
ATOM 1003 O O . LEU A 1 131 ? -5.204 -1.073 12.890 1.00 94.44 131 LEU A O 1
ATOM 1007 N N . GLN A 1 132 ? -5.895 -2.243 14.675 1.00 95.38 132 GLN A N 1
ATOM 1008 C CA . GLN A 1 132 ? -7.094 -1.431 14.877 1.00 95.38 132 GLN A CA 1
ATOM 1009 C C . GLN A 1 132 ? -6.759 0.029 15.191 1.00 95.38 132 GLN A C 1
ATOM 1011 O O . GLN A 1 132 ? -7.487 0.922 14.749 1.00 95.38 132 GLN A O 1
ATOM 1016 N N . GLN A 1 133 ? -5.665 0.279 15.916 1.00 96.38 133 GLN A N 1
ATOM 1017 C CA . GLN A 1 133 ? -5.152 1.626 16.143 1.00 96.38 133 GLN A CA 1
ATOM 1018 C C . GLN A 1 133 ? -4.679 2.261 14.827 1.00 96.38 133 GLN A C 1
ATOM 1020 O O . GLN A 1 133 ? -5.093 3.372 14.497 1.00 96.38 133 GLN A O 1
ATOM 1025 N N . LEU A 1 134 ? -3.884 1.544 14.029 1.00 96.00 134 LEU A N 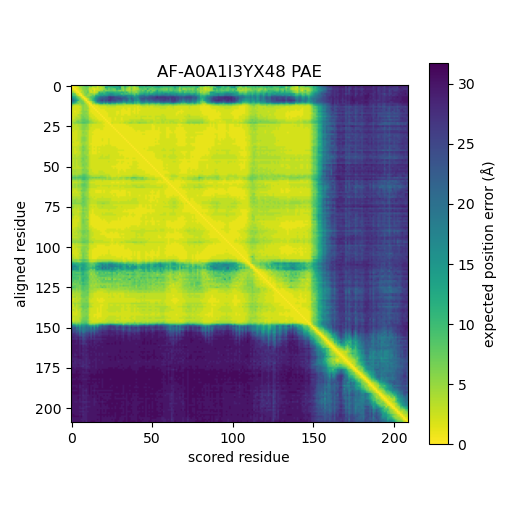1
ATOM 1026 C CA . LEU A 1 134 ? -3.367 2.036 12.749 1.00 96.00 134 LEU A CA 1
ATOM 1027 C C . LEU A 1 134 ? -4.475 2.324 11.722 1.00 96.00 134 LEU A C 1
ATOM 1029 O O . LEU A 1 134 ? -4.364 3.272 10.946 1.00 96.00 134 LEU A O 1
ATOM 1033 N N . PHE A 1 135 ? -5.577 1.573 11.732 1.00 97.19 135 PHE A N 1
ATOM 1034 C CA . PHE A 1 135 ? -6.717 1.812 10.834 1.00 97.19 135 PHE A CA 1
ATOM 1035 C C . PHE A 1 135 ? -7.521 3.077 11.165 1.00 97.19 135 PHE A C 1
ATOM 1037 O O . PHE A 1 135 ? -8.336 3.503 10.347 1.00 97.19 135 PHE A O 1
ATOM 1044 N N . LYS A 1 136 ? -7.317 3.667 12.351 1.00 96.69 136 LYS A N 1
ATOM 1045 C CA . LYS A 1 136 ? -8.124 4.789 12.866 1.00 96.69 136 LYS A CA 1
ATOM 1046 C C . LYS A 1 136 ? -7.310 5.999 13.319 1.00 96.69 136 LYS A C 1
ATOM 1048 O O . LYS A 1 136 ? -7.905 7.022 13.636 1.00 96.69 136 LYS A O 1
ATOM 1053 N N . THR A 1 137 ? -5.987 5.872 13.395 1.00 97.06 137 THR A N 1
ATOM 1054 C CA . THR A 1 137 ? -5.094 6.947 13.836 1.00 97.06 137 THR A CA 1
ATOM 1055 C C . THR A 1 137 ? -5.204 8.182 12.943 1.00 97.06 137 THR A C 1
ATOM 1057 O O . THR A 1 137 ? -5.370 8.067 11.729 1.00 97.06 137 THR A O 1
ATOM 1060 N N . ASP A 1 138 ? -5.075 9.357 13.546 1.00 96.88 138 ASP A N 1
ATOM 1061 C CA . ASP A 1 138 ? -4.884 10.646 12.880 1.00 96.88 138 ASP A CA 1
ATOM 1062 C C . ASP A 1 138 ? -3.398 11.051 12.798 1.00 96.88 138 ASP A C 1
ATOM 1064 O O . ASP A 1 138 ? -3.070 12.100 12.242 1.00 96.88 138 ASP A O 1
ATOM 1068 N N . ASP A 1 139 ? -2.499 10.197 13.297 1.00 95.88 139 ASP A N 1
ATOM 1069 C CA . ASP A 1 139 ? -1.051 10.389 13.274 1.00 95.88 139 ASP A CA 1
ATOM 1070 C C . ASP A 1 139 ? -0.373 9.543 12.180 1.00 95.88 139 ASP A C 1
ATOM 1072 O O . ASP A 1 139 ? -0.270 8.315 12.276 1.00 95.88 139 ASP A O 1
ATOM 1076 N N . GLU A 1 140 ? 0.125 10.220 11.140 1.00 94.94 140 GLU A N 1
ATOM 1077 C CA . GLU A 1 140 ? 0.895 9.622 10.042 1.00 94.94 140 GLU A CA 1
ATOM 1078 C C . GLU A 1 140 ? 2.220 9.009 10.536 1.00 94.94 140 GLU A C 1
ATOM 1080 O O . GLU A 1 140 ? 2.672 8.000 9.989 1.00 94.94 140 GLU A O 1
ATOM 1085 N N . GLN A 1 141 ? 2.840 9.578 11.581 1.00 92.69 141 GLN A N 1
ATOM 1086 C CA . GLN A 1 141 ? 4.114 9.089 12.116 1.00 92.69 141 GLN A CA 1
ATOM 1087 C C . GLN A 1 141 ? 3.949 7.750 12.823 1.00 92.69 141 GLN A C 1
ATOM 1089 O O . GLN A 1 141 ? 4.806 6.884 12.672 1.00 92.69 141 GLN A O 1
ATOM 1094 N N . LEU A 1 142 ? 2.834 7.533 13.523 1.00 92.81 142 LEU A N 1
ATOM 1095 C CA . LEU A 1 142 ? 2.550 6.252 14.167 1.00 92.81 142 LEU A CA 1
ATOM 1096 C C . LEU A 1 142 ? 2.559 5.087 13.164 1.00 92.81 142 LEU A C 1
ATOM 1098 O O . LEU A 1 142 ? 3.086 4.013 13.470 1.00 92.81 142 LEU A O 1
ATOM 1102 N N . ILE A 1 143 ? 2.008 5.299 11.963 1.00 92.88 143 ILE A N 1
ATOM 1103 C CA . ILE A 1 143 ? 2.022 4.306 10.879 1.00 92.88 143 ILE A CA 1
ATOM 1104 C C . ILE A 1 143 ? 3.458 4.028 10.433 1.00 92.88 143 ILE A C 1
ATOM 1106 O O . ILE A 1 143 ? 3.868 2.869 10.390 1.00 92.88 143 ILE A O 1
ATOM 1110 N N . VAL A 1 144 ? 4.231 5.081 10.155 1.00 89.88 144 VAL A N 1
ATOM 1111 C CA . VAL A 1 144 ? 5.643 4.976 9.751 1.00 89.88 144 VAL A CA 1
ATOM 1112 C C . VAL A 1 144 ? 6.458 4.217 10.796 1.00 89.88 144 VAL A C 1
ATOM 1114 O O . VAL A 1 144 ? 7.129 3.242 10.475 1.00 89.88 144 VAL A O 1
ATOM 1117 N N . THR A 1 145 ? 6.376 4.625 12.060 1.00 89.25 145 THR A N 1
ATOM 1118 C CA . THR A 1 145 ? 7.123 4.009 13.159 1.00 89.25 145 THR A CA 1
ATOM 1119 C C . THR A 1 145 ? 6.728 2.548 13.352 1.00 89.25 145 THR A C 1
ATOM 1121 O O . THR A 1 145 ? 7.602 1.697 13.491 1.00 89.25 145 THR A O 1
ATOM 1124 N N . SER A 1 146 ? 5.436 2.219 13.279 1.00 88.75 146 SER A N 1
ATOM 1125 C CA . SER A 1 146 ? 4.973 0.828 13.396 1.00 88.75 146 SER A CA 1
ATOM 1126 C C . SER A 1 146 ? 5.475 -0.057 12.252 1.00 88.75 146 SER A C 1
ATOM 1128 O O . SER A 1 146 ? 5.815 -1.214 12.478 1.00 88.75 146 SER A O 1
ATOM 1130 N N . LEU A 1 147 ? 5.571 0.488 11.036 1.00 84.00 147 LEU A N 1
ATOM 1131 C CA . LEU A 1 147 ? 6.122 -0.207 9.868 1.00 84.00 147 LEU A CA 1
ATOM 1132 C C . LEU A 1 147 ? 7.657 -0.281 9.858 1.00 84.00 147 LEU A C 1
ATOM 1134 O O . LEU A 1 147 ? 8.220 -0.989 9.027 1.00 84.00 147 LEU A O 1
ATOM 1138 N N . ASN A 1 148 ? 8.337 0.422 10.763 1.00 83.00 148 ASN A N 1
ATOM 1139 C CA . ASN A 1 148 ? 9.797 0.406 10.867 1.00 83.00 148 ASN A CA 1
ATOM 1140 C C . ASN A 1 148 ? 10.299 -0.379 12.093 1.00 83.00 148 ASN A C 1
ATOM 1142 O O . ASN A 1 148 ? 11.411 -0.892 12.059 1.00 83.00 148 ASN A O 1
ATOM 1146 N N . ASN A 1 149 ? 9.497 -0.508 13.157 1.00 69.88 149 ASN A N 1
ATOM 1147 C CA . ASN A 1 149 ? 9.948 -1.032 14.455 1.00 69.88 149 ASN A CA 1
ATOM 1148 C C . ASN A 1 149 ? 9.778 -2.549 14.663 1.00 69.88 149 ASN A C 1
ATOM 1150 O O . ASN A 1 149 ? 10.164 -3.069 15.707 1.00 69.88 149 ASN A O 1
ATOM 1154 N N . SER A 1 150 ? 9.246 -3.307 13.704 1.00 54.72 150 SER A N 1
ATOM 1155 C CA . SER A 1 150 ? 9.034 -4.755 13.891 1.00 54.72 150 SER A CA 1
ATOM 1156 C C . SER A 1 150 ? 10.320 -5.597 13.862 1.00 54.72 150 SER A C 1
ATOM 1158 O O . SER A 1 150 ? 10.248 -6.816 13.989 1.00 54.72 150 SER A O 1
ATOM 1160 N N . SER A 1 151 ? 11.482 -4.984 13.633 1.00 48.84 151 SER A N 1
ATOM 1161 C CA . SER A 1 151 ? 12.784 -5.658 13.668 1.00 48.84 151 SER A CA 1
ATOM 1162 C C . SER A 1 151 ? 13.415 -5.728 15.066 1.00 48.84 151 SER A C 1
ATOM 1164 O O . SER A 1 151 ? 14.455 -6.366 15.194 1.00 48.84 151 SER A O 1
ATOM 1166 N N . GLU A 1 152 ? 12.815 -5.126 16.105 1.00 43.53 152 GLU A N 1
ATOM 1167 C CA . GLU A 1 152 ? 13.442 -5.040 17.442 1.00 43.53 152 GLU A CA 1
ATOM 1168 C C . GLU A 1 152 ? 12.647 -5.675 18.600 1.00 43.53 152 GLU A C 1
ATOM 1170 O O . GLU A 1 152 ? 13.206 -5.867 19.675 1.00 43.53 152 GLU A O 1
ATOM 1175 N N . GLU A 1 153 ? 11.400 -6.115 18.405 1.00 40.22 153 GLU A N 1
ATOM 1176 C CA . GLU A 1 153 ? 10.634 -6.810 19.455 1.00 40.22 153 GLU A CA 1
ATOM 1177 C C . GLU A 1 153 ? 10.503 -8.311 19.161 1.00 40.22 153 GLU A C 1
ATOM 1179 O O . GLU A 1 153 ? 9.471 -8.817 18.722 1.00 40.22 153 GLU A O 1
ATOM 1184 N N . THR A 1 154 ? 11.575 -9.065 19.406 1.00 33.75 154 THR A N 1
ATOM 1185 C CA . THR A 1 154 ? 11.458 -10.510 19.693 1.00 33.75 154 THR A CA 1
ATOM 1186 C C . THR A 1 154 ? 12.300 -10.975 20.880 1.00 33.75 154 THR A C 1
ATOM 1188 O O . THR A 1 154 ? 12.394 -12.176 21.122 1.00 33.75 154 THR A O 1
ATOM 1191 N N . GLU A 1 155 ? 12.854 -10.061 21.677 1.00 41.88 155 GLU A N 1
ATOM 1192 C CA . GLU A 1 155 ? 13.570 -10.417 22.902 1.00 41.88 155 GLU A CA 1
ATOM 1193 C C . GLU A 1 155 ? 12.981 -9.695 24.124 1.00 41.88 155 GLU A C 1
ATOM 1195 O O . GLU A 1 155 ? 12.633 -8.523 24.069 1.00 41.88 155 GLU A O 1
ATOM 1200 N N . GLU A 1 156 ? 12.886 -10.450 25.224 1.00 40.50 156 GLU A N 1
ATOM 1201 C CA . GLU A 1 156 ? 12.538 -10.035 26.594 1.00 40.50 156 GLU A CA 1
ATOM 1202 C C . GLU A 1 156 ? 11.051 -9.931 26.981 1.00 40.50 156 GLU A C 1
ATOM 1204 O O . GLU A 1 156 ? 10.518 -8.877 27.301 1.00 40.50 156 GLU A O 1
ATOM 1209 N N . ASN A 1 157 ? 10.413 -11.098 27.133 1.00 35.53 157 ASN A N 1
ATOM 1210 C CA . ASN A 1 157 ? 9.569 -11.373 28.307 1.00 35.53 157 ASN A CA 1
ATOM 1211 C C . ASN A 1 157 ? 9.555 -12.883 28.642 1.00 35.53 157 ASN A C 1
ATOM 1213 O O . ASN A 1 157 ? 8.506 -13.509 28.779 1.00 35.53 157 ASN A O 1
ATOM 1217 N N . GLU A 1 158 ? 10.736 -13.492 28.808 1.00 39.12 158 GLU A N 1
ATOM 1218 C CA . GLU A 1 158 ? 10.872 -14.673 29.674 1.00 39.12 158 GLU A CA 1
ATOM 1219 C C . GLU A 1 158 ? 11.397 -14.207 31.034 1.00 39.12 158 GLU A C 1
ATOM 1221 O O . GLU A 1 158 ? 12.598 -14.050 31.249 1.00 39.12 158 GLU A O 1
ATOM 1226 N N . VAL A 1 159 ? 10.480 -13.977 31.975 1.00 40.66 159 VAL A N 1
ATOM 1227 C CA . VAL A 1 159 ? 10.829 -13.764 33.381 1.00 40.66 159 VAL A CA 1
ATOM 1228 C C . VAL A 1 159 ? 11.431 -15.065 33.917 1.00 40.66 159 VAL A C 1
ATOM 1230 O O . VAL A 1 159 ? 10.713 -15.995 34.291 1.00 40.66 159 VAL A O 1
ATOM 1233 N N . LEU A 1 160 ? 12.763 -15.150 33.951 1.00 41.75 160 LEU A N 1
ATOM 1234 C CA . LEU A 1 160 ? 13.447 -16.155 34.757 1.00 41.75 160 LEU A CA 1
ATOM 1235 C C . LEU A 1 160 ? 13.144 -15.859 36.233 1.00 41.75 160 LEU A C 1
ATOM 1237 O O . LEU A 1 160 ? 13.323 -14.723 36.674 1.00 41.75 160 LEU A O 1
ATOM 1241 N N . PRO A 1 161 ? 12.698 -16.846 37.026 1.00 47.16 161 PRO A N 1
ATOM 1242 C CA . PRO A 1 161 ? 12.471 -16.613 38.441 1.00 47.16 161 PRO A CA 1
ATOM 1243 C C . PRO A 1 161 ? 13.773 -16.235 39.167 1.00 47.16 161 PRO A C 1
ATOM 1245 O O . PRO A 1 161 ? 14.815 -16.862 38.959 1.00 47.16 161 PRO A O 1
ATOM 1248 N N . ASP A 1 162 ? 13.666 -15.272 40.085 1.00 46.62 162 ASP A N 1
ATOM 1249 C CA . ASP A 1 162 ? 14.709 -14.578 40.875 1.00 46.62 162 ASP A CA 1
ATOM 1250 C C . ASP A 1 162 ? 15.644 -15.480 41.730 1.00 46.62 162 ASP A C 1
ATOM 1252 O O . ASP A 1 162 ? 16.485 -15.025 42.501 1.00 46.62 162 ASP A O 1
ATOM 1256 N N . PHE A 1 163 ? 15.526 -16.804 41.617 1.00 47.47 163 PHE A N 1
ATOM 1257 C CA . PHE A 1 163 ? 16.286 -17.789 42.394 1.00 47.47 163 PHE A CA 1
ATOM 1258 C C . PHE A 1 163 ? 17.311 -18.592 41.579 1.00 47.47 163 PHE A C 1
ATOM 1260 O O . PHE A 1 163 ? 18.023 -19.427 42.145 1.00 47.47 163 PHE A O 1
ATOM 1267 N N . ALA A 1 164 ? 17.434 -18.348 40.271 1.00 49.00 164 ALA A N 1
ATOM 1268 C CA . ALA A 1 164 ? 18.462 -18.977 39.449 1.00 49.00 164 ALA A CA 1
ATOM 1269 C C . ALA A 1 164 ? 19.841 -18.344 39.725 1.00 49.00 164 ALA A C 1
ATOM 1271 O O . ALA A 1 164 ? 20.149 -17.247 39.268 1.00 49.00 164 ALA A O 1
ATOM 1272 N N . LYS A 1 165 ? 20.708 -19.049 40.466 1.00 52.94 165 LYS A N 1
ATOM 1273 C CA . LYS A 1 165 ? 22.110 -18.638 40.657 1.00 52.94 165 LYS A CA 1
ATOM 1274 C C . LYS A 1 165 ? 23.020 -19.369 39.674 1.00 52.94 165 LYS A C 1
ATOM 1276 O O . LYS A 1 165 ? 22.975 -20.595 39.552 1.00 52.94 165 LYS A O 1
ATOM 1281 N N . LYS A 1 166 ? 23.880 -18.610 38.997 1.00 41.66 166 LYS A N 1
ATOM 1282 C CA . LYS A 1 166 ? 24.913 -19.134 38.099 1.00 41.66 166 LYS A CA 1
ATOM 1283 C C . LYS A 1 166 ? 26.151 -19.507 38.917 1.00 41.66 166 LYS A C 1
ATOM 1285 O O . LYS A 1 166 ? 26.695 -18.667 39.627 1.00 41.66 166 LYS A O 1
ATOM 1290 N N . SER A 1 167 ? 26.604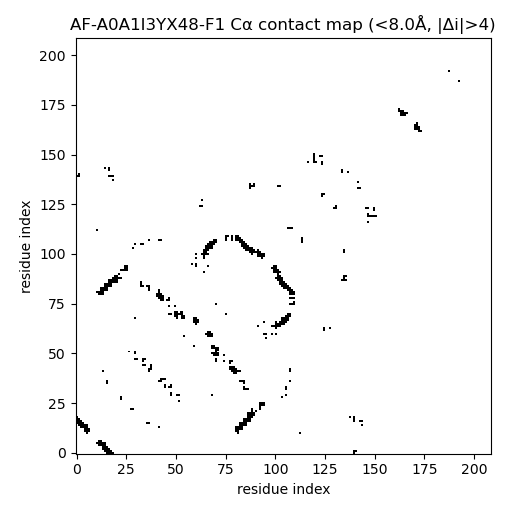 -20.755 38.811 1.00 47.03 167 SER A N 1
ATOM 1291 C CA . SER A 1 167 ? 27.871 -21.217 39.395 1.00 47.03 167 SER A CA 1
ATOM 1292 C C . SER A 1 167 ? 28.609 -22.083 38.377 1.00 47.03 167 SER A C 1
ATOM 1294 O O . SER A 1 167 ? 28.008 -22.968 37.770 1.00 47.03 167 SER A O 1
ATOM 1296 N N . ASN A 1 168 ? 29.891 -21.792 38.130 1.00 40.34 168 ASN A N 1
ATOM 1297 C CA . ASN A 1 168 ? 30.741 -22.475 37.141 1.00 40.34 168 ASN A CA 1
ATOM 1298 C C . ASN A 1 168 ? 30.076 -22.687 35.766 1.00 40.34 168 ASN A C 1
ATOM 1300 O O . ASN A 1 168 ? 30.117 -23.775 35.196 1.00 40.34 168 ASN A O 1
ATOM 1304 N N . GLY A 1 169 ? 29.425 -21.644 35.240 1.00 41.44 169 GLY A N 1
ATOM 1305 C CA . GLY A 1 169 ? 28.823 -21.674 33.902 1.00 41.44 169 GLY A CA 1
ATOM 1306 C C . GLY A 1 169 ? 27.549 -22.516 33.777 1.00 41.44 169 GLY A C 1
ATOM 1307 O O . GLY A 1 169 ? 27.024 -22.633 32.675 1.00 41.44 169 GLY A O 1
ATOM 1308 N N . ARG A 1 170 ? 27.019 -23.061 34.881 1.00 44.72 170 ARG A N 1
ATOM 1309 C CA . ARG A 1 170 ? 25.794 -23.866 34.896 1.00 44.72 170 ARG A CA 1
ATOM 1310 C C . ARG A 1 170 ? 24.718 -23.205 35.754 1.00 44.72 170 ARG A C 1
ATOM 1312 O O . ARG A 1 170 ? 24.994 -22.683 36.834 1.00 44.72 170 ARG A O 1
ATOM 1319 N N . TRP A 1 171 ? 23.484 -23.237 35.263 1.00 49.28 171 TRP A N 1
ATOM 1320 C CA . TRP A 1 171 ? 22.316 -22.792 36.015 1.00 49.28 171 TRP A CA 1
ATOM 1321 C C . TRP A 1 171 ? 21.922 -23.853 37.041 1.00 49.28 171 TRP A C 1
ATOM 1323 O O . TRP A 1 171 ? 21.757 -25.025 36.693 1.00 49.28 171 TRP A O 1
ATOM 1333 N N . ILE A 1 172 ? 21.794 -23.446 38.305 1.00 52.97 172 ILE A N 1
ATOM 1334 C CA . ILE A 1 172 ? 21.313 -24.308 39.386 1.00 52.97 172 ILE A CA 1
ATOM 1335 C C . ILE A 1 172 ? 19.874 -23.903 39.695 1.00 52.97 172 ILE A C 1
ATOM 1337 O O . ILE A 1 172 ? 19.626 -22.803 40.185 1.00 52.97 172 ILE A O 1
ATOM 1341 N N . ILE A 1 173 ? 18.934 -24.803 39.408 1.00 52.56 173 ILE A N 1
ATOM 1342 C CA . ILE A 1 173 ? 17.525 -24.666 39.789 1.00 52.56 173 ILE A CA 1
ATOM 1343 C C . ILE A 1 173 ? 17.318 -25.499 41.067 1.00 52.56 173 ILE A C 1
ATOM 1345 O O . ILE A 1 173 ? 17.713 -26.669 41.081 1.00 52.56 173 ILE A O 1
ATOM 1349 N N . PRO A 1 174 ? 16.743 -24.945 42.152 1.00 43.75 174 PRO A N 1
ATOM 1350 C CA . PRO A 1 174 ? 16.497 -25.700 43.378 1.00 43.75 174 PRO A CA 1
ATOM 1351 C C . PRO A 1 174 ? 15.585 -26.912 43.130 1.00 43.75 174 PRO A C 1
ATOM 1353 O O . PRO A 1 174 ? 14.552 -26.802 42.475 1.00 43.75 174 PRO A O 1
ATOM 1356 N N . MET A 1 175 ? 15.938 -28.059 43.718 1.00 41.75 175 MET A N 1
ATOM 1357 C CA . MET A 1 175 ? 15.289 -29.371 43.531 1.00 41.75 175 MET A CA 1
ATOM 1358 C C . MET A 1 175 ? 13.793 -29.456 43.890 1.00 41.75 175 MET A C 1
ATOM 1360 O O . MET A 1 175 ? 13.181 -30.500 43.679 1.00 41.75 175 MET A O 1
ATOM 1364 N N . ALA A 1 176 ? 13.177 -28.390 44.402 1.00 40.50 176 ALA A N 1
ATOM 1365 C CA . ALA A 1 176 ? 11.760 -28.372 44.769 1.00 40.50 176 ALA A CA 1
ATOM 1366 C C . ALA A 1 176 ? 10.794 -28.456 43.565 1.00 40.50 176 ALA A C 1
ATOM 1368 O O . ALA A 1 176 ? 9.603 -28.659 43.771 1.00 40.50 176 ALA A O 1
ATOM 1369 N N . TYR A 1 177 ? 11.289 -28.344 42.326 1.00 44.19 177 TYR A N 1
ATOM 1370 C CA . TYR A 1 177 ? 10.467 -28.390 41.107 1.00 44.19 177 TYR A CA 1
ATOM 1371 C C . TYR A 1 177 ? 10.701 -29.623 40.216 1.00 44.19 177 TYR A C 1
ATOM 1373 O O . TYR A 1 177 ? 10.090 -29.745 39.156 1.00 44.19 177 TYR A O 1
ATOM 1381 N N . THR A 1 178 ? 11.534 -30.580 40.634 1.00 43.44 178 THR A N 1
ATOM 1382 C CA . THR A 1 178 ? 11.856 -31.772 39.829 1.00 43.44 178 THR A CA 1
ATOM 1383 C C . THR A 1 178 ? 10.926 -32.947 40.154 1.00 43.44 178 THR A C 1
ATOM 1385 O O . THR A 1 178 ? 11.381 -34.002 40.586 1.00 43.44 178 THR A O 1
ATOM 1388 N N . LEU A 1 179 ? 9.614 -32.794 39.966 1.00 38.94 179 LE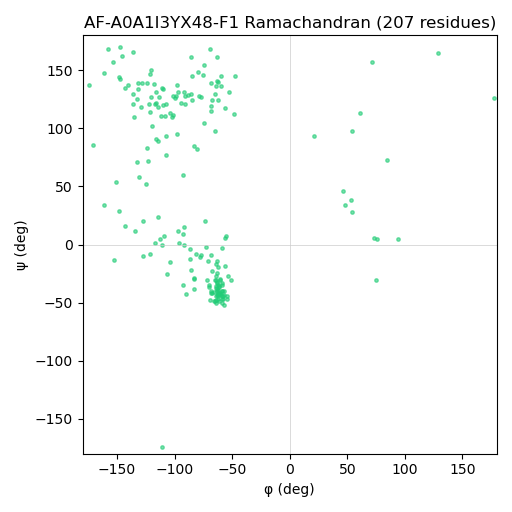U A N 1
ATOM 1389 C CA . LEU A 1 179 ? 8.670 -33.920 40.032 1.00 38.94 179 LEU A CA 1
ATOM 1390 C C . LEU A 1 179 ? 7.711 -33.910 38.840 1.00 38.94 179 LEU A C 1
ATOM 1392 O O . LEU A 1 179 ? 6.525 -33.646 38.991 1.00 38.94 179 LEU A O 1
ATOM 1396 N N . ALA A 1 180 ? 8.243 -34.223 37.657 1.00 35.34 180 ALA A N 1
ATOM 1397 C CA . ALA A 1 180 ? 7.510 -34.897 36.581 1.00 35.34 180 ALA A CA 1
ATOM 1398 C C . ALA A 1 180 ? 8.474 -35.316 35.455 1.00 35.34 180 ALA A C 1
ATOM 1400 O O . ALA A 1 180 ? 8.637 -34.603 34.472 1.00 35.34 180 ALA A O 1
ATOM 1401 N N . GLN A 1 181 ? 9.102 -36.487 35.574 1.00 36.31 181 GLN A N 1
ATOM 1402 C CA . GLN A 1 181 ? 9.548 -37.267 34.411 1.00 36.31 181 GLN A CA 1
ATOM 1403 C C . GLN A 1 181 ? 9.466 -38.763 34.740 1.00 36.31 181 GLN A C 1
ATOM 1405 O O . GLN A 1 181 ? 9.891 -39.149 35.831 1.00 36.31 181 GLN A O 1
ATOM 1410 N N . PRO A 1 182 ? 9.069 -39.633 33.793 1.00 35.91 182 PRO A N 1
ATOM 1411 C CA . PRO A 1 182 ? 9.610 -40.973 33.721 1.00 35.91 182 PRO A CA 1
ATOM 1412 C C . PRO A 1 182 ? 10.674 -41.053 32.616 1.00 35.91 182 PRO A C 1
ATOM 1414 O O . PRO A 1 182 ? 10.397 -40.932 31.428 1.00 35.91 182 PRO A O 1
ATOM 1417 N N . GLN A 1 183 ? 11.910 -41.231 33.078 1.00 42.44 183 GLN A N 1
ATOM 1418 C CA . GLN A 1 183 ? 12.927 -42.177 32.607 1.00 42.44 183 GLN A CA 1
ATOM 1419 C C . GLN A 1 183 ? 12.770 -42.722 31.172 1.00 42.44 183 GLN A C 1
ATOM 1421 O O . GLN A 1 183 ? 12.157 -43.765 30.959 1.00 42.44 183 GLN A O 1
ATOM 1426 N N . ASN A 1 184 ? 13.415 -42.077 30.202 1.00 35.75 184 ASN A N 1
ATOM 1427 C CA . ASN A 1 184 ? 14.401 -42.731 29.335 1.00 35.75 184 ASN A CA 1
ATOM 1428 C C . ASN A 1 184 ? 15.058 -41.698 28.421 1.00 35.75 184 ASN A C 1
ATOM 1430 O O . ASN A 1 184 ? 14.407 -40.801 27.893 1.00 35.75 184 ASN A O 1
ATOM 1434 N N . GLY A 1 185 ? 16.377 -41.814 28.283 1.00 49.34 185 GLY A N 1
ATOM 1435 C CA . GLY A 1 185 ? 17.216 -40.837 27.605 1.00 49.34 185 GLY A CA 1
ATOM 1436 C C . GLY A 1 185 ? 16.777 -40.553 26.171 1.00 49.34 185 GLY A C 1
ATOM 1437 O O . GLY A 1 185 ? 16.876 -41.413 25.301 1.00 49.34 185 GLY A O 1
ATOM 1438 N N . LEU A 1 186 ? 16.393 -39.303 25.919 1.00 34.06 186 LEU A N 1
ATOM 1439 C CA . LEU A 1 186 ? 16.446 -38.689 24.600 1.00 34.06 186 LEU A CA 1
ATOM 1440 C C . LEU A 1 186 ? 17.427 -37.516 24.657 1.00 34.06 186 LEU A C 1
ATOM 1442 O O . LEU A 1 186 ? 17.254 -36.576 25.431 1.00 34.06 186 LEU A O 1
ATOM 1446 N N . LYS A 1 187 ? 18.460 -37.567 23.812 1.00 45.19 187 LYS A N 1
ATOM 1447 C CA . LYS A 1 187 ? 19.201 -36.371 23.401 1.00 45.19 187 LYS A CA 1
ATOM 1448 C C . LYS A 1 187 ? 18.259 -35.527 22.546 1.00 45.1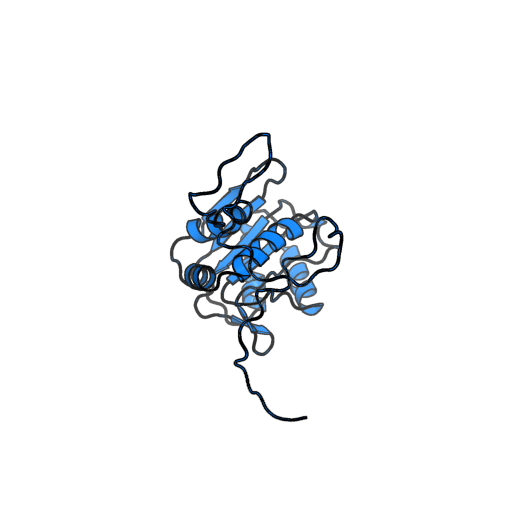9 187 LYS A C 1
ATOM 1450 O O . LYS A 1 187 ? 17.758 -36.024 21.541 1.00 45.19 187 LYS A O 1
ATOM 1455 N N . LEU A 1 188 ? 18.047 -34.272 22.927 1.00 39.31 188 LEU A N 1
ATOM 1456 C CA . LEU A 1 188 ? 17.329 -33.311 22.096 1.00 39.31 188 LEU A CA 1
ATOM 1457 C C . LEU A 1 188 ? 18.316 -32.598 21.161 1.00 39.31 188 LEU A C 1
ATOM 1459 O O . LEU A 1 188 ? 19.339 -32.120 21.653 1.00 39.31 188 LEU A O 1
ATOM 1463 N N . PRO A 1 189 ? 18.051 -32.542 19.843 1.00 33.06 189 PRO A N 1
ATOM 1464 C CA . PRO A 1 189 ? 18.781 -31.686 18.920 1.00 33.06 189 PRO A CA 1
ATOM 1465 C C . PRO A 1 189 ? 18.283 -30.230 18.991 1.00 33.06 189 PRO A C 1
ATOM 1467 O O . PRO A 1 189 ? 17.104 -29.962 19.228 1.00 33.06 189 PRO A O 1
ATOM 1470 N N . ASP A 1 190 ? 19.222 -29.319 18.748 1.00 50.06 190 ASP A N 1
ATOM 1471 C CA . ASP A 1 190 ? 19.300 -27.898 19.123 1.00 50.06 190 ASP A CA 1
ATOM 1472 C C . ASP A 1 190 ? 18.168 -26.922 18.734 1.00 50.06 190 ASP A C 1
ATOM 1474 O O . ASP A 1 190 ? 18.342 -25.732 18.971 1.00 50.06 190 ASP A O 1
ATOM 1478 N N . ASN A 1 191 ? 17.012 -27.310 18.173 1.00 42.53 191 ASN A N 1
ATOM 1479 C CA . ASN A 1 191 ? 16.006 -26.275 17.840 1.00 42.53 191 ASN A CA 1
ATOM 1480 C C . ASN A 1 191 ? 14.538 -26.697 17.620 1.00 42.53 191 ASN A C 1
ATOM 1482 O O . ASN A 1 191 ? 13.860 -26.121 16.776 1.00 42.53 191 ASN A O 1
ATOM 1486 N N . SER A 1 192 ? 14.003 -27.712 18.312 1.00 40.12 192 SER A N 1
ATOM 1487 C CA . SER A 1 192 ? 12.638 -28.193 17.976 1.00 40.12 192 SER A CA 1
ATOM 1488 C C . SER A 1 192 ? 11.728 -28.647 19.123 1.00 40.12 192 SER A C 1
ATOM 1490 O O . SER A 1 192 ? 10.674 -29.223 18.864 1.00 40.12 192 SER A O 1
ATOM 1492 N N . ILE A 1 193 ? 12.022 -28.328 20.390 1.00 40.09 193 ILE A N 1
ATOM 1493 C CA . ILE A 1 193 ? 11.072 -28.585 21.494 1.00 40.09 193 ILE A CA 1
ATOM 1494 C C . ILE A 1 193 ? 10.746 -27.307 22.249 1.00 40.09 193 ILE A C 1
ATOM 1496 O O . ILE A 1 193 ? 11.151 -27.143 23.391 1.00 40.09 193 ILE A O 1
ATOM 1500 N N . ARG A 1 194 ? 9.966 -26.429 21.612 1.00 38.47 194 ARG A N 1
ATOM 1501 C CA . ARG A 1 194 ? 8.952 -25.588 22.281 1.00 38.47 194 ARG A CA 1
ATOM 1502 C C . ARG A 1 194 ? 7.744 -25.289 21.386 1.00 38.47 194 ARG A C 1
ATOM 1504 O O . ARG A 1 194 ? 7.042 -24.312 21.590 1.00 38.47 194 ARG A O 1
ATOM 1511 N N . GLN A 1 195 ? 7.433 -26.189 20.454 1.00 37.44 195 GLN A N 1
ATOM 1512 C CA . GLN A 1 195 ? 6.173 -26.153 19.704 1.00 37.44 195 GLN A CA 1
ATOM 1513 C C . GLN A 1 195 ? 5.065 -27.007 20.352 1.00 37.44 195 GLN A C 1
ATOM 1515 O O . GLN A 1 195 ? 4.010 -27.193 19.763 1.00 37.44 195 GLN A O 1
ATOM 1520 N N . PHE A 1 196 ? 5.275 -27.527 21.572 1.00 33.56 196 PHE A N 1
ATOM 1521 C CA . PHE A 1 196 ? 4.397 -28.559 22.147 1.00 33.56 196 PHE A CA 1
ATOM 1522 C C . PHE A 1 196 ? 3.630 -28.195 23.427 1.00 33.56 196 PHE A C 1
ATOM 1524 O O . PHE A 1 196 ? 2.878 -29.027 23.920 1.00 33.56 196 PHE A O 1
ATOM 1531 N N . ALA A 1 197 ? 3.752 -26.978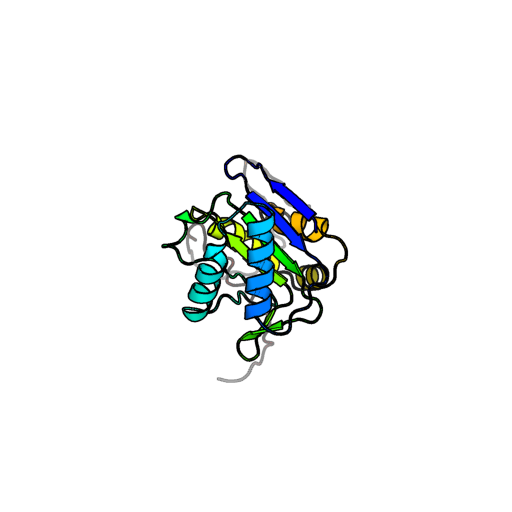 23.965 1.00 32.03 197 ALA A N 1
ATOM 1532 C CA . ALA A 1 197 ? 3.044 -26.600 25.200 1.00 32.03 197 ALA A CA 1
ATOM 1533 C C . ALA A 1 197 ? 2.219 -25.303 25.095 1.00 32.03 197 ALA A C 1
ATOM 1535 O O . ALA A 1 197 ? 1.876 -24.715 26.115 1.00 32.03 197 ALA A O 1
ATOM 1536 N N . TYR A 1 198 ? 1.867 -24.882 23.874 1.00 29.25 198 TYR A N 1
ATOM 1537 C CA . TYR A 1 198 ? 0.901 -23.801 23.612 1.00 29.25 198 TYR A CA 1
ATOM 1538 C C . TYR A 1 198 ? -0.377 -24.311 22.913 1.00 29.25 198 TYR A C 1
ATOM 1540 O O . TYR A 1 198 ? -1.087 -23.563 22.254 1.00 29.25 198 TYR A O 1
ATOM 1548 N N . VAL A 1 199 ? -0.716 -25.597 23.054 1.00 29.58 199 VAL A N 1
ATOM 1549 C CA . VAL A 1 199 ? -2.073 -26.078 22.749 1.00 29.58 199 VAL A CA 1
ATOM 1550 C C . VAL A 1 199 ? -2.749 -26.391 24.072 1.00 29.58 199 VAL A C 1
ATOM 1552 O O . VAL A 1 199 ? -2.572 -27.442 24.682 1.00 29.58 199 VAL A O 1
ATOM 1555 N N . MET A 1 200 ? -3.456 -25.376 24.547 1.00 28.12 200 MET A N 1
ATOM 1556 C CA . MET A 1 200 ? -4.314 -25.386 25.714 1.00 28.12 200 MET A CA 1
ATOM 1557 C C . MET A 1 200 ? -5.279 -26.586 25.782 1.00 28.12 200 MET A C 1
ATOM 1559 O O . MET A 1 200 ? -5.880 -26.986 24.794 1.00 28.12 200 MET A O 1
ATOM 1563 N N . GLN A 1 201 ? -5.500 -27.032 27.023 1.00 40.97 201 GLN A N 1
ATOM 1564 C CA . GLN A 1 201 ? -6.802 -27.367 27.619 1.00 40.97 201 GLN A CA 1
ATOM 1565 C C . GLN A 1 201 ? -7.720 -28.374 26.899 1.00 40.97 201 GLN A C 1
ATOM 1567 O O . GLN A 1 201 ? -8.620 -27.988 26.160 1.00 40.97 201 GLN A O 1
ATOM 1572 N N . ILE A 1 202 ? -7.679 -29.637 27.342 1.00 33.16 202 ILE A N 1
ATOM 1573 C CA . ILE A 1 202 ? -8.906 -30.433 27.524 1.00 33.16 202 ILE A CA 1
ATOM 1574 C C . ILE A 1 202 ? -8.847 -31.115 28.904 1.00 33.16 202 ILE A C 1
ATOM 1576 O O . ILE A 1 202 ? -7.865 -31.766 29.255 1.00 33.16 202 ILE A O 1
ATOM 1580 N N . LYS A 1 203 ? -9.889 -30.894 29.716 1.00 33.44 203 LYS A N 1
ATOM 1581 C CA . LYS A 1 203 ? -10.117 -31.470 31.058 1.00 33.44 203 LYS A CA 1
ATOM 1582 C C . LYS A 1 203 ? -10.272 -33.008 31.025 1.00 33.44 203 LYS A C 1
ATOM 1584 O O . LYS A 1 203 ? -10.590 -33.558 29.974 1.00 33.44 203 LYS A O 1
ATOM 1589 N N . PRO A 1 204 ? -10.110 -33.706 32.169 1.00 43.09 204 PRO A N 1
ATOM 1590 C CA . PRO A 1 204 ? -10.017 -35.161 32.218 1.00 43.09 204 PRO A CA 1
ATOM 1591 C C . PRO A 1 204 ? -11.398 -35.826 32.256 1.00 43.09 204 PRO A C 1
ATOM 1593 O O . PRO A 1 204 ? -12.299 -35.352 32.948 1.00 43.09 204 PRO A O 1
ATOM 1596 N N . LEU A 1 205 ? -11.533 -36.987 31.612 1.00 29.02 205 LEU A N 1
ATOM 1597 C CA . LEU A 1 205 ? -12.573 -37.952 31.960 1.00 29.02 205 LEU A CA 1
ATOM 1598 C C . LEU A 1 205 ? -11.975 -39.363 32.014 1.00 29.02 205 LEU A C 1
ATOM 1600 O O . LEU A 1 205 ? -11.607 -39.946 30.999 1.00 29.02 205 LEU A O 1
ATOM 1604 N N . MET A 1 206 ? -11.875 -39.900 33.231 1.00 37.69 206 MET A N 1
ATOM 1605 C CA . MET A 1 206 ? -11.776 -41.339 33.458 1.00 37.69 206 MET A CA 1
ATOM 1606 C C . MET A 1 206 ? -13.070 -42.011 32.983 1.00 37.69 206 MET A C 1
ATOM 1608 O O . MET A 1 206 ? -14.143 -41.543 33.357 1.00 37.69 206 MET A O 1
ATOM 1612 N N . GLN A 1 207 ? -12.970 -43.142 32.279 1.00 36.72 207 GLN A N 1
ATOM 1613 C CA . GLN A 1 207 ? -13.674 -44.397 32.602 1.00 36.72 207 GLN A CA 1
ATOM 1614 C C . GLN A 1 207 ? -13.391 -45.480 31.545 1.00 36.72 207 GLN A C 1
ATOM 1616 O O . GLN A 1 207 ? -13.716 -45.269 30.386 1.00 36.72 207 GLN A O 1
ATOM 1621 N N . LYS A 1 208 ? -12.921 -46.651 32.024 1.00 38.41 208 LYS A N 1
ATOM 1622 C CA . LYS A 1 208 ? -13.186 -48.019 31.509 1.00 38.41 208 LYS A CA 1
ATOM 1623 C C . LYS A 1 208 ? -12.729 -48.270 30.053 1.00 38.41 208 LYS A C 1
ATOM 1625 O O . LYS A 1 208 ? -13.317 -47.733 29.131 1.00 38.41 208 LYS A O 1
ATOM 1630 N N . ILE A 1 209 ? -11.737 -49.105 29.744 1.00 39.03 209 ILE A N 1
ATOM 1631 C CA . ILE A 1 209 ? -11.392 -50.483 30.153 1.00 39.03 209 ILE A CA 1
ATOM 1632 C C . ILE A 1 209 ? -9.904 -50.675 29.847 1.00 39.03 209 ILE A C 1
ATOM 1634 O O . ILE A 1 209 ? -9.457 -50.097 28.830 1.00 39.03 209 ILE A O 1
#

InterPro domains:
  IPR002178 PTS EIIA type-2 domain [PF00359] (16-149)
  IPR002178 PTS EIIA type-2 domain [PS00372] (55-71)
  IPR002178 PTS EIIA type-2 domain [PS51094] (10-150)
  IPR002178 PTS EIIA type-2 domain [cd00211] (17-145)
  IPR016152 Phosphotransferase/anion transporter [G3DSA:3.40.930.10] (14-149)
  IPR016152 Phosphotransferase/anion transporter [SSF55804] (15-149)
  IPR050893 Sugar Phosphotransferase System (PTS) [PTHR30181] (16-157)

Solvent-accessible surface area (backbone atoms only — not comparable to full-atom values): 12814 Å² total; per-residue (Å²): 116,50,77,48,76,43,74,75,91,84,55,69,38,36,41,36,35,36,70,77,46,84,53,94,38,48,68,55,46,51,48,53,35,38,47,54,35,33,78,68,61,21,32,40,77,71,43,44,56,34,25,54,54,32,50,76,75,48,85,38,68,77,52,99,29,34,28,49,50,34,54,39,81,88,55,32,84,38,47,73,39,38,30,36,23,36,39,23,18,65,86,41,30,59,68,50,97,93,40,52,28,23,32,36,45,31,45,41,49,76,57,74,63,57,55,61,54,47,54,29,52,57,53,51,70,74,37,65,69,60,47,57,46,58,36,66,53,91,53,66,62,59,52,55,50,61,67,63,52,58,84,69,76,88,73,88,86,80,84,73,68,98,71,66,48,77,53,94,93,38,84,46,74,74,76,90,74,79,82,85,80,84,92,73,95,73,87,80,72,98,84,75,89,80,84,78,81,83,76,80,87,82,85,90,79,91,77,90,133

Sequence (209 aa):
MLVMKQTNGELDLVQIVQLNVSASNKETVIEQATQLLVENNCVDPAFAQSMKERETRANTFLGRGIAIPHGIAEDRHLIKQDAVAILQIPQGVEWNPGQIAYMVVAIAAQTDGHITLLQTLTGLLQNDEQLQQLFKTDDEQLIVTSLNNSSEETEENEVLPDFAKKSNGRWIIPMAYTLAQPQNGLKLPDNSIRQFAYVMQIKPLMQKI

pLDDT: mean 76.31, std 24.62, range [28.12, 98.56]

Radius of gyration: 23.84 Å; Cα contacts (8 Å, |Δi|>4): 302; chains: 1; bounding box: 46×64×61 Å

Secondary structure (DSSP, 8-state):
-EEEEEEETTEEEEEEEE-S---SSHHHHHHHHHHHHHHTTSB-TTHHHHHHHHHHHS--EEETTEE--B--GGGGGGBSS-EEEEEEEEEEEEEETTEEEEEEEEEE-SSTHHHHHHHHHHHHTT-HHHHHHHTT-S-HHHHHHHHHGGGS-SS------TT-EEETTEEE--GGG---------PPPTT-SSSSS-S----------

Organism: NCBI:txid45496